Protein AF-0000000085984816 (afdb_homodimer)

Organism: Nephila pilipes (NCBI:txid299642)

Sequence (222 aa):
SILSIGVLLYMHFQKGIEIKIFVSATAFVFHASSALIAFLAVAVFGTMCFERSWIQYPKYNNLSVGYIFAVTGTLLLGLGTCLLLFQTFKLKNLLYHRNFAVRYHVPHSDISILSIGVLLYMHFQKGIEIKIFVSATAFVFHASSALIAFLAVAVFGTMCFERSWIQYPKYNNLSVGYIFAVTGTLLLGLGTCLLLFQTFKLKNLLYHRNFAVRYHVPHSDI

Solvent-accessible surface area (backbone atoms only — not comparable to full-atom values): 11648 Å² total; per-residue (Å²): 108,75,66,59,56,51,52,52,54,48,50,55,50,51,55,51,52,50,51,49,38,51,53,42,48,52,28,36,52,29,33,50,54,18,34,53,47,44,47,50,50,50,50,49,51,67,64,41,65,78,37,61,74,71,40,52,43,44,82,66,52,40,89,32,75,64,46,57,48,48,50,53,24,39,51,33,29,44,54,21,38,50,52,44,48,51,50,35,50,53,49,50,49,52,52,50,53,50,54,50,50,49,64,69,66,51,72,76,73,80,123,110,75,65,58,55,50,52,52,54,49,52,55,50,49,54,52,50,51,51,48,37,52,52,40,48,54,30,35,52,30,33,50,54,19,33,53,47,44,46,51,51,50,50,49,50,66,64,40,63,78,37,59,72,64,38,54,40,43,83,66,54,35,90,30,76,65,45,57,47,49,51,52,26,38,50,33,30,44,52,20,35,51,51,45,48,52,50,35,50,51,49,51,49,52,51,49,52,51,54,52,51,51,63,70,67,52,72,75,74,80,123

pLDDT: mean 77.81, std 17.77, range [28.42, 98.62]

Radius of gyration: 24.76 Å; Cα contacts (8 Å, |Δi|>4): 164; chains: 2; bounding box: 47×79×49 Å

Structure (mmCIF, N/CA/C/O backbone):
data_AF-0000000085984816-model_v1
#
loop_
_entity.id
_entity.type
_entity.pdbx_description
1 polymer 'Uncharacterized protein'
#
loop_
_atom_site.group_PDB
_atom_site.id
_atom_site.type_symbol
_atom_site.label_atom_id
_atom_site.label_alt_id
_atom_site.label_comp_id
_atom_site.label_asym_id
_atom_s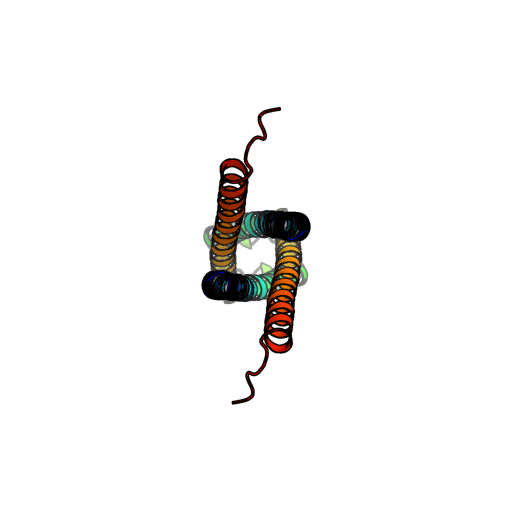ite.label_entity_id
_atom_site.label_seq_id
_atom_site.pdbx_PDB_ins_code
_atom_site.Cartn_x
_atom_site.Cartn_y
_atom_site.Cartn_z
_atom_site.occupancy
_atom_site.B_iso_or_equiv
_atom_site.auth_seq_id
_atom_site.auth_comp_id
_atom_site.auth_asym_id
_atom_site.auth_atom_id
_atom_site.pdbx_PDB_model_num
ATOM 1 N N . SER A 1 1 ? 2.781 33.562 24.547 1 52.53 1 SER A N 1
ATOM 2 C CA . SER A 1 1 ? 2.246 34.438 23.5 1 52.53 1 SER A CA 1
ATOM 3 C C . SER A 1 1 ? 1.654 33.594 22.359 1 52.53 1 SER A C 1
ATOM 5 O O . SER A 1 1 ? 1.986 32.438 22.188 1 52.53 1 SER A O 1
ATOM 7 N N . ILE A 1 2 ? 0.634 33.844 21.719 1 56.44 2 ILE A N 1
ATOM 8 C CA . ILE A 1 2 ? -0.091 33.281 20.578 1 56.44 2 ILE A CA 1
ATOM 9 C C . ILE A 1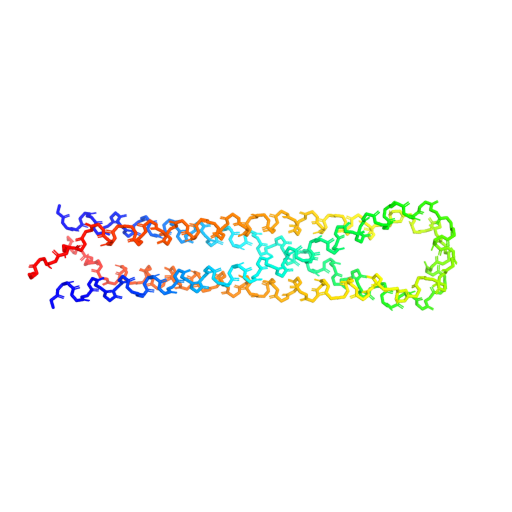 2 ? 0.897 32.844 19.5 1 56.44 2 ILE A C 1
ATOM 11 O O . ILE A 1 2 ? 0.712 31.781 18.875 1 56.44 2 ILE A O 1
ATOM 15 N N . LEU A 1 3 ? 2.094 33.5 19.438 1 55.97 3 LEU A N 1
ATOM 16 C CA . LEU A 1 3 ? 3.123 33.188 18.453 1 55.97 3 LEU A CA 1
ATOM 17 C C . LEU A 1 3 ? 3.82 31.875 18.797 1 55.97 3 LEU A C 1
ATOM 19 O O . LEU A 1 3 ? 4.105 31.078 17.906 1 55.97 3 LEU A O 1
ATOM 23 N N . SER A 1 4 ? 4.012 31.688 20.047 1 61.59 4 SER A N 1
ATOM 24 C CA . SER A 1 4 ? 4.68 30.469 20.5 1 61.59 4 SER A CA 1
ATOM 25 C C . SER A 1 4 ? 3.805 29.234 20.266 1 61.59 4 SER A C 1
ATOM 27 O O . SER A 1 4 ? 4.289 28.203 19.797 1 61.59 4 SER A O 1
ATOM 29 N N . ILE A 1 5 ? 2.516 29.359 20.453 1 57.69 5 ILE A N 1
ATOM 30 C CA . ILE A 1 5 ? 1.566 28.266 20.266 1 57.69 5 ILE A CA 1
ATOM 31 C C . ILE A 1 5 ? 1.458 27.938 18.781 1 57.69 5 ILE A C 1
ATOM 33 O O . ILE A 1 5 ? 1.403 26.766 18.406 1 57.69 5 ILE A O 1
ATOM 37 N N . GLY A 1 6 ? 1.483 29 17.938 1 58.97 6 GLY A N 1
ATOM 38 C CA . GLY A 1 6 ? 1.428 28.812 16.5 1 58.97 6 GLY A CA 1
ATOM 39 C C . GLY A 1 6 ? 2.625 28.062 15.953 1 58.97 6 GLY A C 1
ATOM 40 O O . GLY A 1 6 ? 2.473 27.156 15.125 1 58.97 6 GLY A O 1
ATOM 41 N N . VAL A 1 7 ? 3.826 28.312 16.469 1 65.69 7 VAL A N 1
ATOM 42 C CA . VAL A 1 7 ? 5.062 27.672 16.031 1 65.69 7 VAL A CA 1
ATOM 43 C C . VAL A 1 7 ? 5.082 26.219 16.469 1 65.69 7 VAL A C 1
ATOM 45 O O . VAL A 1 7 ? 5.492 25.344 15.703 1 65.69 7 VAL A O 1
ATOM 48 N N . LEU A 1 8 ? 4.578 25.938 17.656 1 63.81 8 LEU A N 1
ATOM 49 C CA . LEU A 1 8 ? 4.543 24.578 18.188 1 63.81 8 LEU A CA 1
ATOM 50 C C . LEU A 1 8 ? 3.568 23.719 17.391 1 63.81 8 LEU A C 1
ATOM 52 O O . LEU A 1 8 ? 3.873 22.562 17.078 1 63.81 8 LEU A O 1
ATOM 56 N N . LEU A 1 9 ? 2.4 24.25 17.078 1 63.81 9 LEU A N 1
ATOM 57 C CA . LEU A 1 9 ? 1.398 23.547 16.281 1 63.81 9 LEU A CA 1
ATOM 58 C C . LEU A 1 9 ? 1.913 23.266 14.875 1 63.81 9 LEU A C 1
ATOM 60 O O . LEU A 1 9 ? 1.691 22.188 14.328 1 63.81 9 LEU A O 1
ATOM 64 N N . TYR A 1 10 ? 2.641 24.25 14.359 1 65.75 10 TYR A N 1
ATOM 65 C CA . TYR A 1 10 ? 3.234 24.094 13.039 1 65.75 10 TYR A CA 1
ATOM 66 C C . TYR A 1 10 ? 4.266 22.969 13.031 1 65.75 10 TYR A C 1
ATOM 68 O O . TYR A 1 10 ? 4.27 22.141 12.125 1 65.75 10 TYR A O 1
ATOM 76 N N . MET A 1 11 ? 5.152 22.891 14.023 1 71.62 11 MET A N 1
ATOM 77 C CA . MET A 1 11 ? 6.203 21.875 14.102 1 71.62 11 MET A CA 1
ATOM 78 C C . MET A 1 11 ? 5.613 20.484 14.258 1 71.62 11 MET A C 1
ATOM 80 O O . MET A 1 11 ? 6.102 19.531 13.656 1 71.62 11 MET A O 1
ATOM 84 N N . HIS A 1 12 ? 4.645 20.297 15.047 1 69.88 12 HIS A N 1
ATOM 85 C CA . HIS A 1 12 ? 3.977 19.016 15.242 1 69.88 12 HIS A CA 1
ATOM 86 C C . HIS A 1 12 ? 3.326 18.531 13.953 1 69.88 12 HIS A C 1
ATOM 88 O O . HIS A 1 12 ? 3.422 17.359 13.609 1 69.88 12 HIS A O 1
ATOM 94 N N . PHE A 1 13 ? 2.756 19.484 13.242 1 69.44 13 PHE A N 1
ATOM 95 C CA . PHE A 1 13 ? 2.109 19.156 11.977 1 69.44 13 PHE A CA 1
ATOM 96 C C . PHE A 1 13 ? 3.137 18.734 10.93 1 69.44 13 PHE A C 1
ATOM 98 O O . PHE A 1 13 ? 2.922 17.766 10.195 1 69.44 13 PHE A O 1
ATOM 105 N N . GLN A 1 14 ? 4.266 19.422 10.898 1 72.69 14 GLN A N 1
ATOM 106 C CA . GLN A 1 14 ? 5.336 19.125 9.953 1 72.69 14 GLN A CA 1
ATOM 107 C C . GLN A 1 14 ? 5.93 17.734 10.211 1 72.69 14 GLN A C 1
ATOM 109 O O . GLN A 1 14 ? 6.086 16.938 9.289 1 72.69 14 GLN A O 1
ATOM 114 N N . LYS A 1 15 ? 6.25 17.484 11.445 1 76.69 15 LYS A N 1
ATOM 115 C CA . LYS A 1 15 ? 6.809 16.172 11.812 1 76.69 15 LYS A CA 1
ATOM 116 C C . LYS A 1 15 ? 5.828 15.055 11.5 1 76.69 15 LYS A C 1
ATOM 118 O O . LYS A 1 15 ? 6.227 13.984 11.039 1 76.69 15 LYS A O 1
ATOM 123 N N . GLY A 1 16 ? 4.562 15.344 11.664 1 79.62 16 GLY A N 1
ATOM 124 C CA . GLY A 1 16 ? 3.521 14.367 11.375 1 79.62 16 GLY A CA 1
ATOM 125 C C . GLY A 1 16 ? 3.432 14.008 9.906 1 79.62 16 GLY A C 1
ATOM 126 O O . GLY A 1 16 ? 3.34 12.828 9.555 1 79.62 16 GLY A O 1
ATOM 127 N N . ILE A 1 17 ? 3.527 15 9.109 1 81.75 17 ILE A N 1
ATOM 128 C CA . ILE A 1 17 ? 3.43 14.773 7.672 1 81.75 17 ILE A CA 1
ATOM 129 C C . ILE A 1 17 ? 4.68 14.047 7.176 1 81.75 17 ILE A C 1
ATOM 131 O O . ILE A 1 17 ? 4.594 13.156 6.332 1 81.75 17 ILE A O 1
ATOM 135 N N . GLU A 1 18 ? 5.844 14.391 7.746 1 85.88 18 GLU A N 1
ATOM 136 C CA . GLU A 1 18 ? 7.098 13.773 7.336 1 85.88 18 GLU A CA 1
ATOM 137 C C . GLU A 1 18 ? 7.105 12.281 7.656 1 85.88 18 GLU A C 1
ATOM 139 O O . GLU A 1 18 ? 7.562 11.469 6.848 1 85.88 18 GLU A O 1
ATOM 144 N N . ILE A 1 19 ? 6.66 11.961 8.812 1 86.62 19 ILE A N 1
ATOM 145 C CA . ILE A 1 19 ? 6.605 10.562 9.203 1 86.62 19 ILE A CA 1
ATOM 146 C C . ILE A 1 19 ? 5.637 9.812 8.289 1 86.62 19 ILE A C 1
ATOM 148 O O . ILE A 1 19 ? 5.91 8.68 7.875 1 86.62 19 ILE A O 1
ATOM 152 N N . LYS A 1 20 ? 4.602 10.422 7.965 1 87.31 20 LYS A N 1
ATOM 153 C CA . LYS A 1 20 ? 3.611 9.789 7.094 1 87.31 20 LYS A CA 1
ATOM 154 C C . LYS A 1 20 ? 4.168 9.578 5.688 1 87.31 20 LYS A C 1
ATOM 156 O O . LYS A 1 20 ? 3.902 8.555 5.059 1 87.31 20 LYS A O 1
ATOM 161 N N . ILE A 1 21 ? 4.887 10.562 5.234 1 90.12 21 ILE A N 1
ATOM 162 C CA . ILE A 1 21 ? 5.535 10.414 3.938 1 90.12 21 ILE A CA 1
ATOM 163 C C . ILE A 1 21 ? 6.52 9.25 3.98 1 90.12 21 ILE A C 1
ATOM 165 O O . ILE A 1 21 ? 6.562 8.43 3.057 1 90.12 21 ILE A O 1
ATOM 169 N N . PHE A 1 22 ? 7.316 9.164 5.078 1 90.12 22 PHE A N 1
ATOM 170 C CA . PHE A 1 22 ? 8.305 8.094 5.211 1 90.12 22 PHE A CA 1
ATOM 171 C C . PHE A 1 22 ? 7.621 6.73 5.23 1 90.12 22 PHE A C 1
ATOM 173 O O . PHE A 1 22 ? 8.055 5.805 4.543 1 90.12 22 PHE A O 1
ATOM 180 N N . VAL A 1 23 ? 6.527 6.602 5.98 1 92.06 23 VAL A N 1
ATOM 181 C CA . VAL A 1 23 ? 5.816 5.332 6.09 1 92.06 23 VAL A CA 1
ATOM 182 C C . VAL A 1 23 ? 5.191 4.977 4.742 1 92.06 23 VAL A C 1
ATOM 184 O O . VAL A 1 23 ? 5.285 3.832 4.289 1 92.06 23 VAL A O 1
ATOM 187 N N . SER A 1 24 ? 4.617 5.91 4.098 1 93.81 24 SER A N 1
ATOM 188 C CA . SER A 1 24 ? 3.982 5.672 2.805 1 93.81 24 SER A CA 1
ATOM 189 C C . SER A 1 24 ? 5.016 5.297 1.745 1 93.81 24 SER A C 1
ATOM 191 O O . SER A 1 24 ? 4.777 4.406 0.929 1 93.81 24 SER A O 1
ATOM 193 N N . ALA A 1 25 ? 6.211 6.02 1.785 1 93.56 25 ALA A N 1
ATOM 194 C CA . ALA A 1 25 ? 7.273 5.734 0.821 1 93.56 25 ALA A CA 1
ATOM 195 C C . ALA A 1 25 ? 7.832 4.328 1.022 1 93.56 25 ALA A C 1
ATOM 197 O O . ALA A 1 25 ? 8.094 3.611 0.052 1 93.56 25 ALA A O 1
ATOM 198 N N . THR A 1 26 ? 8.047 4.012 2.283 1 96.12 26 THR A N 1
ATOM 199 C CA . THR A 1 26 ? 8.531 2.67 2.588 1 96.12 26 THR A CA 1
ATOM 200 C C . THR A 1 26 ? 7.527 1.614 2.135 1 96.12 26 THR A C 1
ATOM 202 O O . THR A 1 26 ? 7.898 0.637 1.481 1 96.12 26 THR A O 1
ATOM 205 N N . ALA A 1 27 ? 6.211 1.818 2.48 1 97.12 27 ALA A N 1
ATOM 206 C CA . ALA A 1 27 ? 5.172 0.896 2.033 1 97.12 27 ALA A CA 1
ATOM 207 C C . ALA A 1 27 ? 5.125 0.813 0.511 1 97.12 27 ALA A C 1
ATOM 209 O O . ALA A 1 27 ? 4.973 -0.272 -0.054 1 97.12 27 ALA A O 1
ATOM 210 N N . PHE A 1 28 ? 5.359 1.969 -0.146 1 96.56 28 PHE A N 1
ATOM 211 C CA . PHE A 1 28 ? 5.355 1.988 -1.604 1 96.56 28 PHE A CA 1
ATOM 212 C C . PHE A 1 28 ? 6.484 1.126 -2.158 1 96.56 28 PHE A C 1
ATOM 214 O O . PHE A 1 28 ? 6.277 0.359 -3.104 1 96.56 28 PHE A O 1
ATOM 221 N N . VAL A 1 29 ? 7.629 1.235 -1.651 1 96.88 29 VAL A N 1
ATOM 222 C CA . VAL A 1 29 ? 8.773 0.463 -2.133 1 96.88 29 VAL A CA 1
ATOM 223 C C . VAL A 1 29 ? 8.492 -1.029 -1.973 1 96.88 29 VAL A C 1
ATOM 225 O O . VAL A 1 29 ? 8.773 -1.82 -2.875 1 96.88 29 VAL A O 1
ATOM 228 N N . PHE A 1 30 ? 7.961 -1.451 -0.797 1 98.12 30 PHE A N 1
ATOM 229 C CA . PHE A 1 30 ? 7.609 -2.848 -0.559 1 98.12 30 PHE A CA 1
ATOM 230 C C . PHE A 1 30 ? 6.605 -3.338 -1.594 1 98.12 30 PHE A C 1
ATOM 232 O O . PHE A 1 30 ? 6.82 -4.371 -2.23 1 98.12 30 PHE A O 1
ATOM 239 N N . HIS A 1 31 ? 5.52 -2.545 -1.841 1 98.62 31 HIS A N 1
ATOM 240 C CA . HIS A 1 31 ? 4.445 -2.971 -2.73 1 98.62 31 HIS A CA 1
ATOM 241 C C . HIS A 1 31 ? 4.883 -2.908 -4.191 1 98.62 31 HIS A C 1
ATOM 243 O O . HIS A 1 31 ? 4.5 -3.762 -4.996 1 98.62 31 HIS A O 1
ATOM 249 N N . ALA A 1 32 ? 5.715 -1.877 -4.582 1 97.94 32 ALA A N 1
ATOM 250 C CA . ALA A 1 32 ? 6.219 -1.788 -5.949 1 97.94 32 ALA A CA 1
ATOM 251 C C . ALA A 1 32 ? 7.129 -2.969 -6.277 1 97.94 32 ALA A C 1
ATOM 253 O O . ALA A 1 32 ? 7.047 -3.539 -7.367 1 97.94 32 ALA A O 1
ATOM 254 N N . SER A 1 33 ? 8.023 -3.324 -5.355 1 97.56 33 SER A N 1
ATOM 255 C CA . SER A 1 33 ? 8.883 -4.488 -5.539 1 97.56 33 SER A CA 1
ATOM 256 C C . SER A 1 33 ? 8.055 -5.766 -5.688 1 97.56 33 SER A C 1
ATOM 258 O O . SER A 1 33 ? 8.312 -6.574 -6.578 1 97.56 33 SER A O 1
ATOM 260 N N . SER A 1 34 ? 7.02 -5.906 -4.797 1 98.5 34 SER A N 1
ATOM 261 C CA . SER A 1 34 ? 6.141 -7.07 -4.867 1 98.5 34 SER A CA 1
ATOM 262 C C . SER A 1 34 ? 5.375 -7.109 -6.184 1 98.5 34 SER A C 1
ATOM 264 O O . SER A 1 34 ? 5.211 -8.18 -6.781 1 98.5 34 SER A O 1
ATOM 266 N N . ALA A 1 35 ? 4.918 -5.957 -6.641 1 98.19 35 ALA A N 1
ATOM 267 C CA . ALA A 1 35 ? 4.164 -5.883 -7.891 1 98.19 35 ALA A CA 1
ATOM 268 C C . ALA A 1 35 ? 5.027 -6.301 -9.078 1 98.19 35 ALA A C 1
ATOM 270 O O . ALA A 1 35 ? 4.562 -7.004 -9.977 1 98.19 35 ALA A O 1
ATOM 271 N N . LEU A 1 36 ? 6.281 -5.879 -9.133 1 96.81 36 LEU A N 1
ATOM 272 C CA . LEU A 1 36 ? 7.199 -6.25 -10.211 1 96.81 36 LEU A CA 1
ATOM 273 C C . LEU A 1 36 ? 7.441 -7.758 -10.219 1 96.81 36 LEU A C 1
ATOM 275 O O . LEU A 1 36 ? 7.414 -8.383 -11.281 1 96.81 36 LEU A O 1
ATOM 279 N N . ILE A 1 37 ? 7.676 -8.281 -9.07 1 95.81 37 ILE A N 1
ATOM 280 C CA . ILE A 1 37 ? 7.918 -9.719 -8.938 1 95.81 37 ILE A CA 1
ATOM 281 C C . ILE A 1 37 ? 6.672 -10.492 -9.375 1 95.81 37 ILE A C 1
ATOM 283 O O . ILE A 1 37 ? 6.77 -11.445 -10.148 1 95.81 37 ILE A O 1
ATOM 287 N N . ALA A 1 38 ? 5.504 -10.062 -8.844 1 96.62 38 ALA A N 1
ATOM 288 C CA . ALA A 1 38 ? 4.254 -10.734 -9.188 1 96.62 38 ALA A CA 1
ATOM 289 C C . ALA A 1 38 ? 3.955 -10.617 -10.68 1 96.62 38 ALA A C 1
ATOM 291 O O . ALA A 1 38 ? 3.463 -11.562 -11.297 1 96.62 38 ALA A O 1
ATOM 292 N N . PHE A 1 39 ? 4.207 -9.5 -11.281 1 95.19 39 PHE A N 1
ATOM 293 C CA . PHE A 1 39 ? 3.969 -9.297 -12.703 1 95.19 39 PHE A CA 1
ATOM 294 C C . PHE A 1 39 ? 4.832 -10.234 -13.539 1 95.19 39 PHE A C 1
ATOM 296 O O . PHE A 1 39 ? 4.355 -10.836 -14.5 1 95.19 39 PHE A O 1
ATOM 303 N N . LEU A 1 40 ? 6.082 -10.312 -13.18 1 92.44 40 LEU A N 1
ATOM 304 C CA . LEU A 1 40 ? 6.988 -11.203 -13.898 1 92.44 40 LEU A CA 1
ATOM 305 C C . LEU A 1 40 ? 6.543 -12.656 -13.758 1 92.44 40 LEU A C 1
ATOM 307 O O . LEU A 1 40 ? 6.582 -13.422 -14.727 1 92.44 40 LEU A O 1
ATOM 311 N N . ALA A 1 41 ? 6.113 -13.016 -12.492 1 88.75 41 ALA A N 1
ATOM 312 C CA . ALA A 1 41 ? 5.66 -14.391 -12.258 1 88.75 41 ALA A CA 1
ATOM 313 C C . ALA A 1 41 ? 4.449 -14.719 -13.125 1 88.75 41 ALA A C 1
ATOM 315 O O . ALA A 1 41 ? 4.422 -15.758 -13.789 1 88.75 41 ALA A O 1
ATOM 316 N N . VAL A 1 42 ? 3.439 -13.859 -13.164 1 89.06 42 VAL A N 1
ATOM 317 C CA . VAL A 1 42 ? 2.221 -14.094 -13.93 1 89.06 42 VAL A CA 1
ATOM 318 C C . VAL A 1 42 ? 2.539 -14.086 -15.422 1 89.06 42 VAL A C 1
ATOM 320 O O . VAL A 1 42 ? 1.986 -14.883 -16.188 1 89.06 42 VAL A O 1
ATOM 323 N N . ALA A 1 43 ? 3.453 -13.266 -15.891 1 88.38 43 ALA A N 1
ATOM 324 C CA . ALA A 1 43 ? 3.834 -13.195 -17.297 1 88.38 43 ALA A CA 1
ATOM 325 C C . ALA A 1 43 ? 4.555 -14.469 -17.734 1 88.38 43 ALA A C 1
ATOM 327 O O . ALA A 1 43 ? 4.254 -15.031 -18.797 1 88.38 43 ALA A O 1
ATOM 328 N N . VAL A 1 44 ? 5.496 -14.945 -16.938 1 82.06 44 VAL A N 1
ATOM 329 C CA . VAL A 1 44 ? 6.27 -16.141 -17.281 1 82.06 44 VAL A CA 1
ATOM 330 C C . VAL A 1 44 ? 5.355 -17.359 -17.266 1 82.06 44 VAL A C 1
ATOM 332 O O . VAL A 1 44 ? 5.379 -18.172 -18.203 1 82.06 44 VAL A O 1
ATOM 335 N N . PHE A 1 45 ? 4.566 -17.469 -16.219 1 78.12 45 PHE A N 1
ATOM 336 C CA . PHE A 1 45 ? 3.658 -18.609 -16.172 1 78.12 45 PHE A CA 1
ATOM 337 C C . PHE A 1 45 ? 2.67 -18.562 -17.328 1 78.12 45 PHE A C 1
ATOM 339 O O . PHE A 1 45 ? 2.357 -19.594 -17.938 1 78.12 45 PHE A O 1
ATOM 346 N N . GLY A 1 46 ? 2.139 -17.438 -17.609 1 76.56 46 GLY A N 1
ATOM 347 C CA . GLY A 1 46 ? 1.188 -17.281 -18.703 1 76.56 46 GLY A CA 1
ATOM 348 C C . GLY A 1 46 ? 1.777 -17.625 -20.047 1 76.56 46 GLY A C 1
ATOM 349 O O . GLY A 1 46 ? 1.105 -18.234 -20.891 1 76.56 46 GLY A O 1
ATOM 350 N N . THR A 1 47 ? 3.068 -17.328 -20.281 1 79 47 THR A N 1
ATOM 351 C CA . THR A 1 47 ? 3.713 -17.562 -21.562 1 79 47 THR A CA 1
ATOM 352 C C . THR A 1 47 ? 4.234 -19 -21.641 1 79 47 THR A C 1
ATOM 354 O O . THR A 1 47 ? 4.164 -19.641 -22.688 1 79 47 THR A O 1
ATOM 357 N N . MET A 1 48 ? 4.652 -19.594 -20.469 1 72.62 48 MET A N 1
ATOM 358 C CA . MET A 1 48 ? 5.336 -20.875 -20.484 1 72.62 48 MET A CA 1
ATOM 359 C C . MET A 1 48 ? 4.344 -22.016 -20.281 1 72.62 48 MET A C 1
ATOM 361 O O . MET A 1 48 ? 4.695 -23.188 -20.453 1 72.62 48 MET A O 1
ATOM 365 N N . CYS A 1 49 ? 3.133 -21.656 -19.984 1 69.69 49 CYS A N 1
ATOM 366 C CA . CYS A 1 49 ? 2.16 -22.703 -19.703 1 69.69 49 CYS A CA 1
ATOM 367 C C . CYS A 1 49 ? 1.841 -23.484 -20.969 1 69.69 49 CYS A C 1
ATOM 369 O O . CYS A 1 49 ? 1.37 -24.625 -20.906 1 69.69 49 CYS A O 1
ATOM 371 N N . PHE A 1 50 ? 2.242 -23 -22.109 1 68.5 50 PHE A N 1
ATOM 372 C CA . PHE A 1 50 ? 1.991 -23.672 -23.375 1 68.5 50 PHE A CA 1
ATOM 373 C C . PHE A 1 50 ? 3.189 -24.516 -23.781 1 68.5 50 PHE A C 1
ATOM 375 O O . PHE A 1 50 ? 3.111 -25.281 -24.734 1 68.5 50 PHE A O 1
ATOM 382 N N . GLU A 1 51 ? 4.324 -24.328 -23.047 1 65.44 51 GLU A N 1
ATOM 383 C CA . GLU A 1 51 ? 5.535 -25.078 -23.375 1 65.44 51 GLU A CA 1
ATOM 384 C C . GLU A 1 51 ? 5.629 -26.344 -22.531 1 65.44 51 GLU A C 1
ATOM 386 O O . GLU A 1 51 ? 5.719 -26.281 -21.312 1 65.44 51 GLU A O 1
ATOM 391 N N . ARG A 1 52 ? 5.516 -27.516 -23.125 1 61.03 52 ARG A N 1
ATOM 392 C CA . ARG A 1 52 ? 5.539 -28.844 -22.5 1 61.03 52 ARG A CA 1
ATOM 393 C C . ARG A 1 52 ? 6.82 -29.031 -21.688 1 61.03 52 ARG A C 1
ATOM 395 O O . ARG A 1 52 ? 6.793 -29.609 -20.609 1 61.03 52 ARG A O 1
ATOM 402 N N . SER A 1 53 ? 7.973 -28.719 -22.281 1 59.69 53 SER A N 1
ATOM 403 C CA . SER A 1 53 ? 9.258 -28.922 -21.625 1 59.69 53 SER A CA 1
ATOM 404 C C . SER A 1 53 ? 9.328 -28.141 -20.312 1 59.69 53 SER A C 1
ATOM 406 O O . SER A 1 53 ? 9.977 -28.578 -19.359 1 59.69 53 SER A O 1
ATOM 408 N N . TRP A 1 54 ? 8.68 -27 -20.312 1 58.22 54 TRP A N 1
ATOM 409 C CA . TRP A 1 54 ? 8.68 -26.141 -19.125 1 58.22 54 TRP A CA 1
ATOM 410 C C . TRP A 1 54 ? 7.914 -26.797 -17.984 1 58.22 54 TRP A C 1
ATOM 412 O O . TRP A 1 54 ? 8.336 -26.734 -16.828 1 58.22 54 TRP A O 1
ATOM 422 N N . ILE A 1 55 ? 6.766 -27.438 -18.297 1 51.06 55 ILE A N 1
ATOM 423 C CA . ILE A 1 55 ? 5.887 -28.031 -17.297 1 51.06 55 ILE A CA 1
ATOM 424 C C . ILE A 1 55 ? 6.43 -29.406 -16.891 1 51.06 55 ILE A C 1
ATOM 426 O O . ILE A 1 55 ? 6.285 -29.812 -15.734 1 51.06 55 ILE A O 1
ATOM 430 N N . GLN A 1 56 ? 6.738 -30.188 -17.891 1 49.22 56 GLN A N 1
ATOM 431 C CA . GLN A 1 56 ? 7.008 -31.609 -17.719 1 49.22 56 GLN A CA 1
ATOM 432 C C . GLN A 1 56 ? 8.172 -31.844 -16.766 1 49.22 56 GLN A C 1
ATOM 434 O O . GLN A 1 56 ? 8.242 -32.875 -16.094 1 49.22 56 GLN A O 1
ATOM 439 N N . TYR A 1 57 ? 9.188 -31.062 -16.906 1 45.19 57 TYR A N 1
ATOM 440 C CA . TYR A 1 57 ? 10.297 -31.578 -16.094 1 45.19 57 TYR A CA 1
ATOM 441 C C . TYR A 1 57 ? 10.305 -30.922 -14.719 1 45.19 57 TYR A C 1
ATOM 443 O O . TYR A 1 57 ? 10.914 -29.859 -14.531 1 45.19 57 TYR A O 1
ATOM 451 N N . PRO A 1 58 ? 9.375 -31.438 -13.953 1 48.53 58 PRO A N 1
ATOM 452 C CA . PRO A 1 58 ? 9.266 -31.016 -12.562 1 48.53 58 PRO A CA 1
ATOM 453 C C . PRO A 1 58 ? 10.609 -30.969 -11.844 1 48.53 58 PRO A C 1
ATOM 455 O O . PRO A 1 58 ? 10.75 -30.312 -10.812 1 48.53 58 PRO A O 1
ATOM 458 N N . LYS A 1 59 ? 11.445 -31.891 -12.297 1 48.06 59 LYS A N 1
ATOM 459 C CA . LYS A 1 59 ? 12.781 -31.859 -11.719 1 48.06 59 LYS A CA 1
ATOM 460 C C . LYS A 1 59 ? 13.367 -30.453 -11.734 1 48.06 59 LYS A C 1
ATOM 462 O O . LYS A 1 59 ? 14.18 -30.109 -10.875 1 48.06 59 LYS A O 1
ATOM 467 N N . TYR A 1 60 ? 12.953 -29.781 -12.711 1 45.16 60 TYR A N 1
ATOM 468 C CA . TYR A 1 60 ? 13.453 -28.422 -12.828 1 45.16 60 TYR A CA 1
ATOM 469 C C . TYR A 1 60 ? 12.547 -27.453 -12.078 1 45.16 60 TYR A C 1
ATOM 471 O O . TYR A 1 60 ? 12.797 -26.234 -12.062 1 45.16 60 TYR A O 1
ATOM 479 N N . ASN A 1 61 ? 11.359 -27.797 -11.82 1 46.78 61 ASN A N 1
ATOM 480 C CA . ASN A 1 61 ? 10.516 -27 -10.938 1 46.78 61 ASN A CA 1
ATOM 481 C C . ASN A 1 61 ? 11.039 -27 -9.508 1 46.78 61 ASN A C 1
ATOM 483 O O . ASN A 1 61 ? 10.258 -27.016 -8.555 1 46.78 61 ASN A O 1
ATOM 487 N N . ASN A 1 62 ? 12.086 -27.625 -9.336 1 46.34 62 ASN A N 1
ATOM 488 C CA . ASN A 1 62 ? 12.672 -27.328 -8.039 1 46.34 62 ASN A CA 1
ATOM 489 C C . ASN A 1 62 ? 12.336 -25.922 -7.578 1 46.34 62 ASN A C 1
ATOM 491 O O . ASN A 1 62 ? 12.008 -25.047 -8.398 1 46.34 62 ASN A O 1
ATOM 495 N N . LEU A 1 63 ? 11.953 -25.859 -6.27 1 52.59 63 LEU A N 1
ATOM 496 C CA . LEU A 1 63 ? 11.836 -24.516 -5.719 1 52.59 63 LEU A CA 1
ATOM 497 C C . LEU A 1 63 ? 12.695 -23.516 -6.5 1 52.59 63 LEU A C 1
ATOM 499 O O . LEU A 1 63 ? 13.922 -23.5 -6.336 1 52.59 63 LEU A O 1
ATOM 503 N N . SER A 1 64 ? 12.242 -23.328 -7.871 1 65 64 SER A N 1
ATOM 504 C CA . SER A 1 64 ? 12.922 -22.453 -8.828 1 65 64 SER A CA 1
ATOM 505 C C . SER A 1 64 ? 13.188 -21.078 -8.227 1 65 64 SER A C 1
ATOM 507 O O . SER A 1 64 ? 12.625 -20.734 -7.18 1 65 64 SER A O 1
ATOM 509 N N . VAL A 1 65 ? 14.242 -20.625 -8.594 1 75.38 65 VAL A N 1
ATOM 510 C CA . VAL A 1 65 ? 14.594 -19.25 -8.305 1 75.38 65 VAL A CA 1
ATOM 511 C C . VAL A 1 65 ? 13.336 -18.375 -8.352 1 75.38 65 VAL A C 1
ATOM 513 O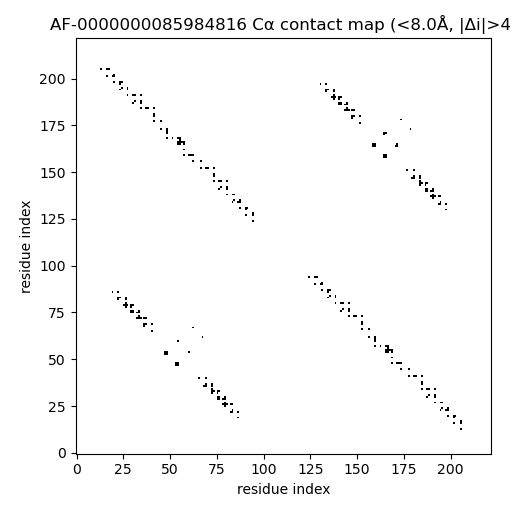 O . VAL A 1 65 ? 13.188 -17.438 -7.559 1 75.38 65 VAL A O 1
ATOM 516 N N . GLY A 1 66 ? 12.32 -18.859 -9.125 1 81 66 GLY A N 1
ATOM 517 C CA . GLY A 1 66 ? 11.062 -18.141 -9.219 1 81 66 GLY A CA 1
ATOM 518 C C . GLY A 1 66 ? 10.219 -18.25 -7.961 1 81 66 GLY A C 1
ATOM 519 O O . GLY A 1 66 ? 9.555 -17.281 -7.566 1 81 66 GLY A O 1
ATOM 520 N N . TYR A 1 67 ? 10.367 -19.391 -7.355 1 83.94 67 TYR A N 1
ATOM 521 C CA . TYR A 1 67 ? 9.602 -19.578 -6.133 1 83.94 67 TYR A CA 1
ATOM 522 C C . TYR A 1 67 ? 10.164 -18.734 -4.992 1 83.94 67 TYR A C 1
ATOM 524 O O . TYR A 1 67 ? 9.406 -18.156 -4.207 1 83.94 67 TYR A O 1
ATOM 532 N N . ILE A 1 68 ? 11.492 -18.656 -4.887 1 86.19 68 ILE A N 1
ATOM 533 C CA . ILE A 1 68 ? 12.117 -17.828 -3.867 1 86.19 68 ILE A CA 1
ATOM 534 C C . ILE A 1 68 ? 11.672 -16.375 -4.039 1 86.19 68 ILE A C 1
ATOM 536 O O . ILE A 1 68 ? 11.359 -15.695 -3.061 1 86.19 68 ILE A O 1
ATOM 540 N N . PHE A 1 69 ? 11.609 -15.844 -5.227 1 89.69 69 PHE A N 1
ATOM 541 C CA . PHE A 1 69 ? 11.141 -14.492 -5.5 1 89.69 69 PHE A CA 1
ATOM 542 C C . PHE A 1 69 ? 9.68 -14.336 -5.102 1 89.69 69 PHE A C 1
ATOM 544 O O . PHE A 1 69 ? 9.289 -13.297 -4.566 1 89.69 69 PHE A O 1
ATOM 551 N N . ALA A 1 70 ? 8.922 -15.383 -5.395 1 92.25 70 ALA A N 1
ATOM 552 C CA . ALA A 1 70 ? 7.496 -15.297 -5.07 1 92.25 70 ALA A CA 1
ATOM 553 C C . ALA A 1 70 ? 7.281 -15.211 -3.561 1 92.25 70 ALA A C 1
ATOM 555 O O . ALA A 1 70 ? 6.461 -14.422 -3.09 1 92.25 70 ALA A O 1
ATOM 556 N N . VAL A 1 71 ? 8.047 -15.969 -2.77 1 93.56 71 VAL A N 1
ATOM 557 C CA . VAL A 1 71 ? 7.938 -15.961 -1.314 1 93.56 71 VAL A CA 1
ATOM 558 C C . VAL A 1 71 ? 8.391 -14.609 -0.766 1 93.56 71 VAL A C 1
ATOM 560 O O . VAL A 1 71 ? 7.711 -14.016 0.069 1 93.56 71 VAL A O 1
ATOM 563 N N . THR A 1 72 ? 9.492 -14.164 -1.271 1 94.75 72 THR A N 1
ATOM 564 C CA . THR A 1 72 ? 10.016 -12.883 -0.826 1 94.75 72 THR A CA 1
ATOM 565 C C . THR A 1 72 ? 9.047 -11.75 -1.173 1 94.75 72 THR A C 1
ATOM 567 O O . THR A 1 72 ? 8.781 -10.883 -0.344 1 94.75 72 THR A O 1
ATOM 570 N N . GLY A 1 73 ? 8.484 -11.758 -2.406 1 97.75 73 GLY A N 1
ATOM 571 C CA . GLY A 1 73 ? 7.5 -10.758 -2.801 1 97.75 73 GLY A CA 1
ATOM 572 C C . GLY A 1 73 ? 6.254 -10.773 -1.938 1 97.75 73 GLY A C 1
ATOM 573 O O . GLY A 1 73 ? 5.73 -9.727 -1.573 1 97.75 73 GLY A O 1
ATOM 574 N N . THR A 1 74 ? 5.844 -11.969 -1.602 1 97.75 74 THR A N 1
ATOM 575 C CA . THR A 1 74 ? 4.66 -12.117 -0.761 1 97.75 74 THR A CA 1
ATOM 576 C C . THR A 1 74 ? 4.918 -11.57 0.64 1 97.75 74 THR A C 1
ATOM 578 O O . THR A 1 74 ? 4.047 -10.938 1.234 1 97.75 74 THR A O 1
ATOM 581 N N . LEU A 1 75 ? 6.133 -11.789 1.139 1 98 75 LEU A N 1
ATOM 582 C CA . LEU A 1 75 ? 6.492 -11.281 2.461 1 98 75 LEU A CA 1
ATOM 583 C C . LEU A 1 75 ? 6.566 -9.758 2.463 1 98 75 LEU A C 1
ATOM 585 O O . LEU A 1 75 ? 6.078 -9.109 3.393 1 98 75 LEU A O 1
ATOM 589 N N . LEU A 1 76 ? 7.137 -9.195 1.456 1 98.19 76 LEU A N 1
ATOM 590 C CA . LEU A 1 76 ? 7.199 -7.746 1.316 1 98.19 76 LEU A CA 1
ATOM 591 C C . LEU A 1 76 ? 5.801 -7.152 1.196 1 98.19 76 LEU A C 1
ATOM 593 O O . LEU A 1 76 ? 5.5 -6.133 1.818 1 98.19 76 LEU A O 1
ATOM 597 N N . LEU A 1 77 ? 4.973 -7.777 0.4 1 98.62 77 LEU A N 1
ATOM 598 C CA . LEU A 1 77 ? 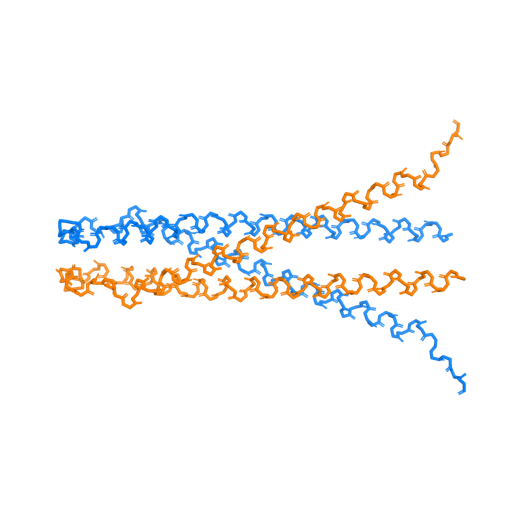3.582 -7.359 0.246 1 98.62 77 LEU A CA 1
ATOM 599 C C . LEU A 1 77 ? 2.861 -7.363 1.59 1 98.62 77 LEU A C 1
ATOM 601 O O . LEU A 1 77 ? 2.172 -6.398 1.932 1 98.62 77 LEU A O 1
ATOM 605 N N . GLY A 1 78 ? 3.049 -8.414 2.338 1 98.25 78 GLY A N 1
ATOM 606 C CA . GLY A 1 78 ? 2.42 -8.523 3.645 1 98.25 78 GLY A CA 1
ATOM 607 C C . GLY A 1 78 ? 2.891 -7.461 4.621 1 98.25 78 GLY A C 1
ATOM 608 O O . GLY A 1 78 ? 2.076 -6.84 5.312 1 98.25 78 GLY A O 1
ATOM 609 N N . LEU A 1 79 ? 4.188 -7.23 4.688 1 97.44 79 LEU A N 1
ATOM 610 C CA . LEU A 1 79 ? 4.754 -6.207 5.562 1 97.44 79 LEU A CA 1
ATOM 611 C C . LEU A 1 79 ? 4.246 -4.82 5.18 1 97.44 79 LEU A C 1
ATOM 613 O O . LEU A 1 79 ? 3.865 -4.035 6.047 1 97.44 79 LEU A O 1
ATOM 617 N N . GLY A 1 80 ? 4.281 -4.59 3.838 1 98.06 80 GLY A N 1
ATOM 618 C CA . GLY A 1 80 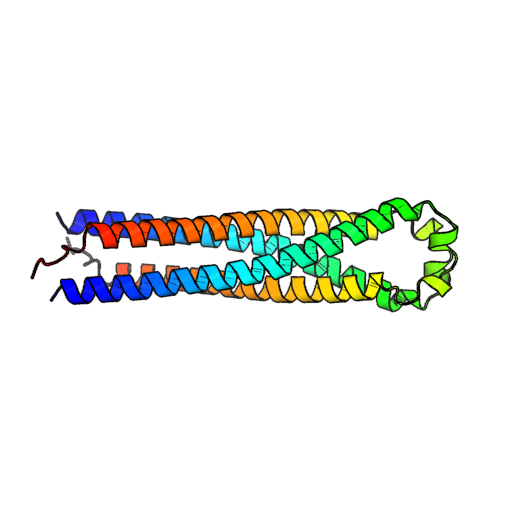? 3.752 -3.312 3.379 1 98.06 80 GLY A CA 1
ATOM 619 C C . GLY A 1 80 ? 2.287 -3.115 3.721 1 98.06 80 GLY A C 1
ATOM 620 O O . GLY A 1 80 ? 1.874 -2.014 4.09 1 98.06 80 GLY A O 1
ATOM 621 N N . THR A 1 81 ? 1.527 -4.145 3.623 1 98.19 81 THR A N 1
ATOM 622 C CA . THR A 1 81 ? 0.101 -4.086 3.924 1 98.19 81 THR A CA 1
ATOM 623 C C . THR A 1 81 ? -0.13 -3.797 5.402 1 98.19 81 THR A C 1
ATOM 625 O O . THR A 1 81 ? -1.026 -3.029 5.758 1 98.19 81 THR A O 1
ATOM 628 N N . CYS A 1 82 ? 0.668 -4.371 6.281 1 96.75 82 CYS A N 1
ATOM 629 C CA . CYS A 1 82 ? 0.576 -4.102 7.711 1 96.75 82 CYS A CA 1
ATOM 630 C C . CYS A 1 82 ? 0.911 -2.645 8.016 1 96.75 82 CYS A C 1
ATOM 632 O O . CYS A 1 82 ? 0.246 -2.008 8.836 1 96.75 82 CYS A O 1
ATOM 634 N N . LEU A 1 83 ? 1.942 -2.131 7.371 1 95.56 83 LEU A N 1
ATOM 635 C CA . LEU A 1 83 ? 2.307 -0.727 7.535 1 95.56 83 LEU A CA 1
ATOM 636 C C . LEU A 1 83 ? 1.157 0.184 7.117 1 95.56 83 LEU A C 1
ATOM 638 O O . LEU A 1 83 ? 0.871 1.178 7.789 1 95.56 83 LEU A O 1
ATOM 642 N N . LEU A 1 84 ? 0.592 -0.208 6 1 95.25 84 LEU A N 1
ATOM 643 C CA . LEU A 1 84 ? -0.532 0.578 5.504 1 95.25 84 LEU A CA 1
ATOM 644 C C . LEU A 1 84 ? -1.713 0.506 6.465 1 95.25 84 LEU A C 1
ATOM 646 O O . LEU A 1 84 ? -2.398 1.507 6.691 1 95.25 84 LEU A O 1
ATOM 650 N N . LEU A 1 85 ? -1.978 -0.608 7 1 94.12 85 LEU A N 1
ATOM 651 C CA . LEU A 1 85 ? -3.037 -0.771 7.992 1 94.12 85 LEU A CA 1
ATOM 652 C C . LEU A 1 85 ? -2.785 0.117 9.203 1 94.12 85 LEU A C 1
ATOM 654 O O . LEU A 1 85 ? -3.688 0.826 9.656 1 94.12 85 LEU A O 1
ATOM 658 N N . PHE A 1 86 ? -1.593 0.064 9.711 1 93.12 86 PHE A N 1
ATOM 659 C CA . PHE A 1 86 ? -1.216 0.893 10.852 1 93.12 86 PHE A CA 1
ATOM 660 C C . PHE A 1 86 ? -1.403 2.371 10.531 1 93.12 86 PHE A C 1
ATOM 662 O O . PHE A 1 86 ? -1.917 3.131 11.359 1 93.12 86 PHE A O 1
ATOM 669 N N . GLN A 1 87 ? -0.997 2.742 9.359 1 91.56 87 GLN A N 1
ATOM 670 C CA . GLN A 1 87 ? -1.138 4.133 8.938 1 91.56 87 GLN A CA 1
ATOM 671 C C . GLN A 1 87 ? -2.607 4.543 8.883 1 91.56 87 GLN A C 1
ATOM 673 O O . GLN A 1 87 ? -2.961 5.652 9.289 1 91.56 87 GLN A O 1
ATOM 678 N N . THR A 1 88 ? -3.455 3.699 8.383 1 91.62 88 THR A N 1
ATOM 679 C CA . THR A 1 88 ? -4.879 3.994 8.305 1 91.62 88 THR A CA 1
ATOM 680 C C . THR A 1 88 ? -5.473 4.184 9.695 1 91.62 88 THR A C 1
ATOM 682 O O . THR A 1 88 ? -6.23 5.125 9.93 1 91.62 88 THR A O 1
ATOM 685 N N . PHE A 1 89 ? -5.059 3.4 10.633 1 91.06 89 PHE A N 1
ATOM 686 C CA . PHE A 1 89 ? -5.547 3.512 12.008 1 91.06 89 PHE A CA 1
ATOM 687 C C . PHE A 1 89 ? -5.043 4.793 12.656 1 91.06 89 PHE A C 1
ATOM 689 O O . PHE A 1 89 ? -5.773 5.445 13.406 1 91.06 89 PHE A O 1
ATOM 696 N N . LYS A 1 90 ? -3.805 5.098 12.414 1 88.62 90 LYS A N 1
ATOM 697 C CA . LYS A 1 90 ? -3.248 6.332 12.953 1 88.62 90 LYS A CA 1
ATOM 698 C C . LYS A 1 90 ? -3.998 7.551 12.422 1 88.62 90 LYS A C 1
ATOM 700 O O . LYS A 1 90 ? -4.273 8.492 13.172 1 88.62 90 LYS A O 1
ATOM 705 N N . LEU A 1 91 ? -4.383 7.566 11.18 1 86.06 91 LEU A N 1
ATOM 706 C CA . LEU A 1 91 ? -5.137 8.664 10.578 1 86.06 91 LEU A CA 1
ATOM 707 C C . LEU A 1 91 ? -6.543 8.742 11.164 1 86.06 91 LEU A C 1
ATOM 709 O O . LEU A 1 91 ? -7.055 9.828 11.43 1 86.06 91 LEU A O 1
ATOM 713 N N . LYS A 1 92 ? -7.117 7.59 11.422 1 87.62 92 LYS A N 1
ATOM 714 C CA . LYS A 1 92 ? -8.438 7.555 12.039 1 87.62 92 LYS A CA 1
ATOM 715 C C . LYS A 1 92 ? -8.398 8.109 13.461 1 87.62 92 LYS A C 1
ATOM 717 O O . LYS A 1 92 ? -9.297 8.852 13.867 1 87.62 92 LYS A O 1
ATOM 722 N N . ASN A 1 93 ? -7.371 7.797 14.164 1 86.19 93 ASN A N 1
ATOM 723 C CA . ASN A 1 93 ? -7.199 8.305 15.516 1 86.19 93 ASN A CA 1
ATOM 724 C C . ASN A 1 93 ? -7.004 9.82 15.531 1 86.19 93 ASN A C 1
ATOM 726 O O . ASN A 1 93 ? -7.531 10.516 16.406 1 86.19 93 ASN A O 1
ATOM 730 N N . LEU A 1 94 ? -6.23 10.266 14.594 1 81.12 94 LEU A N 1
ATOM 731 C CA . LEU A 1 94 ? -6.023 11.703 14.469 1 81.12 94 LEU A CA 1
ATOM 732 C C . LEU A 1 94 ? -7.34 12.422 14.188 1 81.12 94 LEU A C 1
ATOM 734 O O . LEU A 1 94 ? -7.613 13.477 14.766 1 81.12 94 LEU A O 1
ATOM 738 N N . LEU A 1 95 ? -8.148 11.812 13.344 1 80.75 95 LEU A N 1
ATOM 739 C CA . LEU A 1 95 ? -9.469 12.367 13.039 1 80.75 95 LEU A CA 1
ATOM 740 C C . LEU A 1 95 ? -10.352 12.375 14.289 1 80.75 95 LEU A C 1
ATOM 742 O O . LEU A 1 95 ? -11.055 13.352 14.547 1 80.75 95 LEU A O 1
ATOM 746 N N . TYR A 1 96 ? -10.289 11.391 14.961 1 80.25 96 TYR A N 1
ATOM 747 C CA . TYR A 1 96 ? -11.07 11.25 16.188 1 80.25 96 TYR A CA 1
ATOM 748 C C . TYR A 1 96 ? -10.656 12.281 17.219 1 80.25 96 TYR A C 1
ATOM 750 O O . TYR A 1 96 ? -11.5 12.938 17.828 1 80.25 96 TYR A O 1
ATOM 758 N N . HIS A 1 97 ? -9.391 12.445 17.484 1 76.5 97 HIS A N 1
ATOM 759 C CA . HIS A 1 97 ? -8.891 13.398 18.469 1 76.5 97 HIS A CA 1
ATOM 760 C C . HIS A 1 97 ? -9.219 14.828 18.078 1 76.5 97 HIS A C 1
ATOM 762 O O . HIS A 1 97 ? -9.555 15.656 18.922 1 76.5 97 HIS A O 1
ATOM 768 N N . ARG A 1 98 ? -9.141 15.078 16.891 1 71.62 98 ARG A N 1
ATOM 769 C CA . ARG A 1 98 ? -9.469 16.406 16.406 1 71.62 98 ARG A CA 1
ATOM 770 C C . ARG A 1 98 ? -10.953 16.719 16.594 1 71.62 98 ARG A C 1
ATOM 772 O O . ARG A 1 98 ? -11.32 17.797 17.047 1 71.62 98 ARG A O 1
ATOM 779 N N . ASN A 1 99 ? -11.789 15.781 16.188 1 70 99 ASN A N 1
ATOM 780 C CA . ASN A 1 99 ? -13.219 15.93 16.406 1 70 99 ASN A CA 1
ATOM 781 C C . ASN A 1 99 ? -13.555 16.094 17.891 1 70 99 ASN A C 1
ATOM 783 O O . ASN A 1 99 ? -14.414 16.891 18.266 1 70 99 ASN A O 1
ATOM 787 N N . PHE A 1 100 ? -12.875 15.398 18.656 1 69 100 PHE A N 1
ATOM 788 C CA . PHE A 1 100 ? -13.055 15.461 20.109 1 69 100 PHE A CA 1
ATOM 789 C C . PHE A 1 100 ? -12.633 16.828 20.641 1 69 100 PHE A C 1
ATOM 791 O O . PHE A 1 100 ? -13.336 17.422 21.469 1 69 100 PHE A O 1
ATOM 798 N N . ALA A 1 101 ? -11.57 17.391 20.188 1 70 101 ALA A N 1
ATOM 799 C CA . ALA A 1 101 ? -11.07 18.688 20.609 1 70 101 ALA A CA 1
ATOM 800 C C . ALA A 1 101 ? -12.023 19.812 20.188 1 70 101 ALA A C 1
ATOM 802 O O . ALA A 1 101 ? -12.266 20.75 20.953 1 70 101 ALA A O 1
ATOM 803 N N . VAL A 1 102 ? -12.57 19.75 19.109 1 67.62 102 VAL A N 1
ATOM 804 C CA . VAL A 1 102 ? -13.492 20.766 18.609 1 67.62 102 VAL A CA 1
ATOM 805 C C . VAL A 1 102 ? -14.805 20.688 19.375 1 67.62 102 VAL A C 1
ATOM 807 O O . VAL A 1 102 ? -15.375 21.719 19.75 1 67.62 102 VAL A O 1
ATOM 810 N N . ARG A 1 103 ? -15.266 19.469 19.641 1 65.69 103 ARG A N 1
ATOM 811 C CA . ARG A 1 103 ? -16.516 19.266 20.359 1 65.69 103 ARG A CA 1
ATOM 812 C C . ARG A 1 103 ? -16.422 19.828 21.781 1 65.69 103 ARG A C 1
ATOM 814 O O . ARG A 1 103 ? -17.391 20.422 22.281 1 65.69 103 ARG A O 1
ATOM 821 N N . TYR A 1 104 ? -15.281 19.75 22.281 1 66.25 104 TYR A N 1
ATOM 822 C CA . TYR A 1 104 ? -15.109 20.172 23.656 1 66.25 104 TYR A CA 1
ATOM 823 C C . TYR A 1 104 ? -14.836 21.672 23.734 1 66.25 104 TYR A C 1
ATOM 825 O O . TYR A 1 104 ? -15.141 22.312 24.734 1 66.25 104 TYR A O 1
ATOM 833 N N . HIS A 1 105 ? -14.117 22.359 22.781 1 59.41 105 HIS A N 1
ATOM 834 C CA . HIS A 1 105 ? -13.734 23.766 22.844 1 59.41 105 HIS A CA 1
ATOM 835 C C . HIS A 1 105 ? -14.805 24.656 22.234 1 59.41 105 HIS A C 1
ATOM 837 O O . HIS A 1 105 ? -14.75 25.875 22.375 1 59.41 105 HIS A O 1
ATOM 843 N N . VAL A 1 106 ? -15.617 24.266 21.266 1 56.88 106 VAL A N 1
ATOM 844 C CA . VAL A 1 106 ? -16.719 25.094 20.766 1 56.88 106 VAL A CA 1
ATOM 845 C C . VAL A 1 106 ? -17.766 25.266 21.875 1 56.88 106 VAL A C 1
ATOM 847 O O . VAL A 1 106 ? -18.328 24.281 22.344 1 56.88 106 VAL A O 1
ATOM 850 N N . PRO A 1 107 ? -17.703 26.469 22.531 1 53.22 107 PRO A N 1
ATOM 851 C CA . PRO A 1 107 ? -18.703 26.75 23.562 1 53.22 107 PRO A CA 1
ATOM 852 C C . PRO A 1 107 ? -20.125 26.5 23.078 1 53.22 107 PRO A C 1
ATOM 854 O O . PRO A 1 107 ? -20.453 26.781 21.906 1 53.22 107 PRO A O 1
ATOM 857 N N . HIS A 1 108 ? -20.781 25.359 23.328 1 46.53 108 HIS A N 1
ATOM 858 C CA . HIS A 1 108 ? -22.219 25.328 23.125 1 46.53 108 HIS A CA 1
ATOM 859 C C . HIS A 1 108 ? -22.859 26.641 23.531 1 46.53 108 HIS A C 1
ATOM 861 O O . HIS A 1 108 ? -22.656 27.125 24.656 1 46.53 108 HIS A O 1
ATOM 867 N N . SER A 1 109 ? -22.812 27.719 22.719 1 41.91 109 SER A N 1
ATOM 868 C CA . SER A 1 109 ? -23.641 28.891 23.047 1 41.91 109 SER A CA 1
ATOM 869 C C . SER A 1 109 ? -25.016 28.469 23.562 1 41.91 109 SER A C 1
ATOM 871 O O . SER A 1 109 ? -25.75 27.75 22.875 1 41.91 109 SER A O 1
ATOM 873 N N . ASP A 1 110 ? -25.203 28.219 24.812 1 38.72 110 ASP A N 1
ATOM 874 C CA . ASP A 1 110 ? -26.531 28.375 25.391 1 38.72 110 ASP A CA 1
ATOM 875 C C . ASP A 1 110 ? -27.219 29.625 24.875 1 38.72 110 ASP A C 1
ATOM 877 O O . ASP A 1 110 ? -26.703 30.734 25.047 1 38.72 110 ASP A O 1
ATOM 881 N N . ILE A 1 111 ? -27.844 29.609 23.656 1 28.58 111 ILE A N 1
ATOM 882 C CA . ILE A 1 111 ? -29.047 30.422 23.672 1 28.58 111 ILE A CA 1
ATOM 883 C C . ILE A 1 111 ? -30.031 29.875 24.719 1 28.58 111 ILE A C 1
ATOM 885 O O . ILE A 1 111 ? -30.266 28.672 24.781 1 28.58 111 ILE A O 1
ATOM 889 N N . SER B 1 1 ? -13.562 37.812 11.086 1 53.72 1 SER B N 1
ATOM 890 C CA . SER B 1 1 ? -13.125 37.625 12.461 1 53.72 1 SER B CA 1
ATOM 891 C C . SER B 1 1 ? -12.219 36.406 12.578 1 53.72 1 SER B C 1
ATOM 893 O O . SER B 1 1 ? -12.234 35.5 11.711 1 53.72 1 SER B O 1
ATOM 895 N N . ILE B 1 2 ? -11.195 36.281 13.25 1 56.94 2 ILE B N 1
ATOM 896 C CA . ILE B 1 2 ? -10.227 35.25 13.586 1 56.94 2 ILE B CA 1
ATOM 897 C C . ILE B 1 2 ? -10.938 33.906 13.781 1 56.94 2 ILE B C 1
ATOM 899 O O 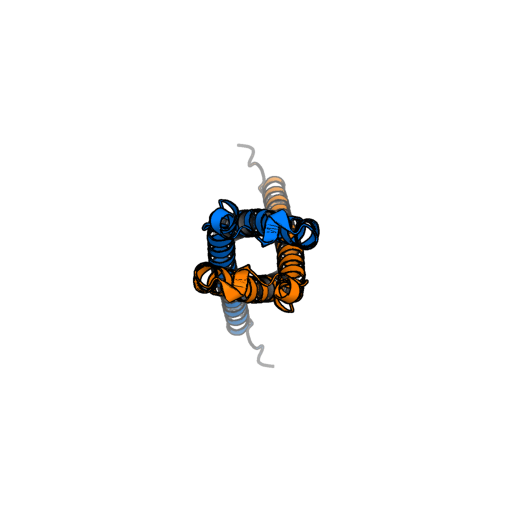. ILE B 1 2 ? -10.438 32.875 13.367 1 56.94 2 ILE B O 1
ATOM 903 N N . LEU B 1 3 ? -12.25 33.938 14.227 1 56.31 3 LEU B N 1
ATOM 904 C CA . LEU B 1 3 ? -13.055 32.75 14.453 1 56.31 3 LEU B CA 1
ATOM 905 C C . LEU B 1 3 ? -13.453 32.094 13.133 1 56.31 3 LEU B C 1
ATOM 907 O O . LEU B 1 3 ? -13.438 30.875 13.008 1 56.31 3 LEU B O 1
ATOM 911 N N . SER B 1 4 ? -13.766 32.938 12.18 1 61.75 4 SER B N 1
ATOM 912 C CA . SER B 1 4 ? -14.172 32.438 10.875 1 61.75 4 SER B CA 1
ATOM 913 C C . SER B 1 4 ? -13.008 31.75 10.164 1 61.75 4 SER B C 1
ATOM 915 O O . SER B 1 4 ? -13.172 30.688 9.57 1 61.75 4 SER B O 1
ATOM 917 N N . ILE B 1 5 ? -11.805 32.281 10.289 1 58.38 5 ILE B N 1
ATOM 918 C CA . ILE B 1 5 ? -10.602 31.734 9.672 1 58.38 5 ILE B CA 1
ATOM 919 C C . ILE B 1 5 ? -10.25 30.406 10.328 1 58.38 5 ILE B C 1
ATOM 921 O O . ILE B 1 5 ? -9.875 29.438 9.648 1 58.38 5 ILE B O 1
ATOM 925 N N . GLY B 1 6 ? -10.422 30.359 11.672 1 59.09 6 GLY B N 1
ATOM 926 C CA . GLY B 1 6 ? -10.156 29.141 12.406 1 59.09 6 GLY B CA 1
ATOM 927 C C . GLY B 1 6 ? -11.07 27.984 12.008 1 59.09 6 GLY B C 1
ATOM 928 O O . GLY B 1 6 ? -10.617 26.859 11.836 1 59.09 6 GLY B O 1
ATOM 929 N N . VAL B 1 7 ? -12.352 28.25 11.75 1 65.94 7 VAL B N 1
ATOM 930 C CA . VAL B 1 7 ? -13.344 27.25 11.383 1 65.94 7 VAL B CA 1
ATOM 931 C C . VAL B 1 7 ? -13.062 26.75 9.961 1 65.94 7 VAL B C 1
ATOM 933 O O . VAL B 1 7 ? -13.164 25.547 9.695 1 65.94 7 VAL B O 1
ATOM 936 N N . LEU B 1 8 ? -12.633 27.641 9.094 1 64.44 8 LEU B N 1
ATOM 937 C CA . LEU B 1 8 ? -12.336 27.281 7.715 1 64.44 8 LEU B CA 1
ATOM 938 C C . LEU B 1 8 ? -11.102 26.391 7.645 1 64.44 8 LEU B C 1
ATOM 940 O O . LEU B 1 8 ? -11.086 25.406 6.898 1 64.44 8 LEU B O 1
ATOM 944 N N . LEU B 1 9 ? -10.07 26.734 8.391 1 64.06 9 LEU B N 1
ATOM 945 C CA . LEU B 1 9 ? -8.844 25.938 8.445 1 64.06 9 LEU B CA 1
ATOM 946 C C . LEU B 1 9 ? -9.109 24.562 9.023 1 64.06 9 LEU B C 1
ATOM 948 O O . LEU B 1 9 ? -8.586 23.562 8.531 1 64.06 9 LEU B O 1
ATOM 952 N N . TYR B 1 10 ? -9.977 24.547 10.008 1 65.75 10 TYR B N 1
ATOM 953 C CA . TYR B 1 10 ? -10.359 23.281 10.633 1 65.75 10 TYR B CA 1
ATOM 954 C C . TYR B 1 10 ? -11.086 22.391 9.633 1 65.75 10 TYR B C 1
ATOM 956 O O . TYR B 1 10 ? -10.781 21.203 9.539 1 65.75 10 TYR B O 1
ATOM 964 N N . MET B 1 11 ? -12.039 22.891 8.852 1 71.88 11 MET B N 1
ATOM 965 C CA . MET B 1 11 ? -12.82 22.125 7.891 1 71.88 11 MET B CA 1
ATOM 966 C C . MET B 1 11 ? -11.93 21.578 6.773 1 71.88 11 MET B C 1
ATOM 968 O O . MET B 1 11 ? -12.109 20.453 6.332 1 71.88 11 MET B O 1
ATOM 972 N N . HIS B 1 12 ? -11.039 22.328 6.266 1 70.25 12 HIS B N 1
ATOM 973 C CA . HIS B 1 12 ? -10.117 21.906 5.227 1 70.25 12 HIS B CA 1
ATOM 974 C C . HIS B 1 12 ? -9.219 20.766 5.715 1 70.25 12 HIS B C 1
ATOM 976 O O . HIS B 1 12 ? -8.992 19.797 4.992 1 70.25 12 HIS B O 1
ATOM 982 N N . PHE B 1 13 ? -8.812 20.891 6.957 1 69.44 13 PHE B N 1
ATOM 983 C CA . PHE B 1 13 ? -7.965 19.859 7.562 1 69.44 13 PHE B CA 1
ATOM 984 C C . PHE B 1 13 ? -8.734 18.562 7.746 1 69.44 13 PHE B C 1
ATOM 986 O O . PHE B 1 13 ? -8.211 17.484 7.473 1 69.44 13 PHE B O 1
ATOM 993 N N . GLN B 1 14 ? -9.977 18.656 8.148 1 73.12 14 GLN B N 1
ATOM 994 C CA . GLN B 1 14 ? -10.828 17.5 8.359 1 73.12 14 GLN B CA 1
ATOM 995 C C . GLN B 1 14 ? -11.086 16.75 7.051 1 73.12 14 GLN B C 1
ATOM 997 O O . GLN B 1 14 ? -10.938 15.531 6.98 1 73.12 14 GLN B O 1
ATOM 1002 N N . LYS B 1 15 ? -11.469 17.5 6.07 1 77.31 15 LYS B N 1
ATOM 1003 C CA . LYS B 1 15 ? -11.734 16.906 4.762 1 77.31 15 LYS B CA 1
ATOM 1004 C C . LYS B 1 15 ? -10.477 16.25 4.199 1 77.31 15 LYS B C 1
ATOM 1006 O O . LYS B 1 15 ? -10.555 15.172 3.6 1 77.31 15 LYS B O 1
ATOM 1011 N N . GLY B 1 16 ? -9.344 16.828 4.465 1 79.5 16 GLY B N 1
ATOM 1012 C CA . GLY B 1 16 ? -8.07 16.281 4.008 1 79.5 16 GLY B CA 1
ATOM 1013 C C . GLY B 1 16 ? -7.734 14.953 4.645 1 79.5 16 GLY B C 1
ATOM 1014 O O . GLY B 1 16 ? -7.324 14.016 3.951 1 79.5 16 GLY B O 1
ATOM 1015 N N . ILE B 1 17 ? -7.992 14.891 5.887 1 81.81 17 ILE B N 1
ATOM 1016 C CA . ILE B 1 17 ? -7.68 13.656 6.602 1 81.81 17 ILE B CA 1
ATOM 1017 C C . ILE B 1 17 ? -8.648 12.555 6.184 1 81.81 17 ILE B C 1
ATOM 1019 O O . ILE B 1 17 ? -8.258 11.398 6.012 1 81.81 17 ILE B O 1
ATOM 1023 N N . GLU B 1 18 ? -9.914 12.914 5.965 1 85.94 18 GLU B N 1
ATOM 1024 C CA . GLU B 1 18 ? -10.93 11.938 5.578 1 85.94 18 GLU B CA 1
ATOM 1025 C C . GLU B 1 18 ? -10.609 11.328 4.215 1 85.94 18 GLU B C 1
ATOM 1027 O O . GLU B 1 18 ? -10.766 10.117 4.02 1 85.94 18 GLU B O 1
ATOM 1032 N N . ILE B 1 19 ? -10.234 12.141 3.316 1 86.81 19 ILE B N 1
ATOM 1033 C CA . ILE B 1 19 ? -9.891 11.648 1.987 1 86.81 19 ILE B CA 1
ATOM 1034 C C . ILE B 1 19 ? -8.672 10.727 2.078 1 86.81 19 ILE B C 1
ATOM 1036 O O . ILE B 1 19 ? -8.617 9.695 1.411 1 86.81 19 ILE B O 1
ATOM 1040 N N . LYS B 1 20 ? -7.777 11.086 2.873 1 87.31 20 LYS B N 1
ATOM 1041 C CA . LYS B 1 20 ? -6.574 10.273 3.033 1 87.31 20 LYS B CA 1
ATOM 1042 C C . LYS B 1 20 ? -6.898 8.922 3.662 1 87.31 20 LYS B C 1
ATOM 1044 O O . LYS B 1 20 ? -6.328 7.898 3.281 1 87.31 20 LYS B O 1
ATOM 1049 N N . ILE B 1 21 ? -7.781 8.961 4.625 1 90.06 21 ILE B N 1
ATOM 1050 C CA . ILE B 1 21 ? -8.219 7.707 5.227 1 90.06 21 ILE B CA 1
ATOM 1051 C C . ILE B 1 21 ? -8.891 6.836 4.172 1 90.06 21 ILE B C 1
ATOM 1053 O O . ILE B 1 21 ? -8.633 5.633 4.09 1 90.06 21 ILE B O 1
ATOM 1057 N N . PHE B 1 22 ? -9.758 7.449 3.34 1 90.38 22 PHE B N 1
ATOM 1058 C CA . PHE B 1 22 ? -10.461 6.703 2.305 1 90.38 22 PHE B CA 1
ATOM 1059 C C . PHE B 1 22 ? -9.484 6.094 1.311 1 90.38 22 PHE B C 1
ATOM 1061 O O . PHE B 1 22 ? -9.602 4.918 0.958 1 90.38 22 PHE B O 1
ATOM 1068 N N . VAL B 1 23 ? -8.492 6.863 0.873 1 92.19 23 VAL B N 1
ATOM 1069 C CA . VAL B 1 23 ? -7.512 6.383 -0.097 1 92.19 23 VAL B CA 1
ATOM 1070 C C . VAL B 1 23 ? -6.668 5.27 0.524 1 92.19 23 VAL B C 1
ATOM 1072 O O . VAL B 1 23 ? -6.434 4.238 -0.104 1 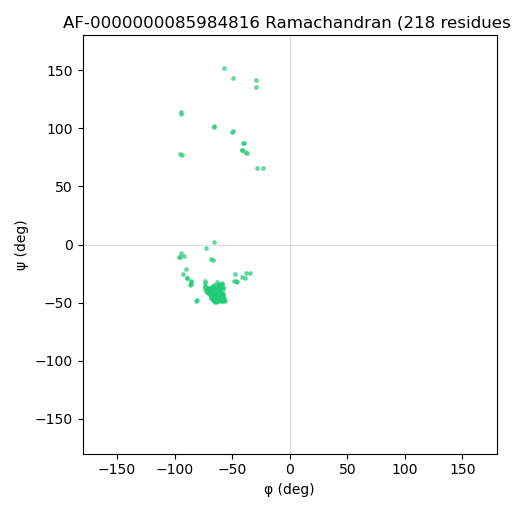92.19 23 VAL B O 1
ATOM 1075 N N . SER B 1 24 ? -6.27 5.449 1.727 1 93.81 24 SER B N 1
ATOM 1076 C CA . SER B 1 24 ? -5.453 4.449 2.408 1 93.81 24 SER B CA 1
ATOM 1077 C C . SER B 1 24 ? -6.234 3.162 2.639 1 93.81 24 SER B C 1
ATOM 1079 O O . SER B 1 24 ? -5.699 2.064 2.465 1 93.81 24 SER B O 1
ATOM 1081 N N . ALA B 1 25 ? -7.566 3.32 3.021 1 93.62 25 ALA B N 1
ATOM 1082 C CA . ALA B 1 25 ? -8.406 2.146 3.258 1 93.62 25 ALA B CA 1
ATOM 1083 C C . ALA B 1 25 ? -8.633 1.366 1.966 1 93.62 25 ALA B C 1
ATOM 1085 O O . ALA B 1 25 ? -8.602 0.134 1.965 1 93.62 25 ALA B O 1
ATOM 1086 N N . THR B 1 26 ? -8.914 2.121 0.932 1 96.06 26 THR B N 1
ATOM 1087 C CA . THR B 1 26 ? -9.094 1.474 -0.362 1 96.06 26 THR B CA 1
ATOM 1088 C C . THR B 1 26 ? -7.824 0.75 -0.792 1 96.06 26 THR B C 1
ATOM 1090 O O . THR B 1 26 ? -7.871 -0.41 -1.205 1 96.06 26 THR B O 1
ATOM 1093 N N . ALA B 1 27 ? -6.641 1.463 -0.692 1 97.19 27 ALA B N 1
ATOM 1094 C CA . ALA B 1 27 ? -5.363 0.832 -1.017 1 97.19 27 ALA B CA 1
ATOM 1095 C C . ALA B 1 27 ? -5.125 -0.399 -0.147 1 97.19 27 ALA B C 1
ATOM 1097 O O . ALA B 1 27 ? -4.648 -1.428 -0.634 1 97.19 27 ALA B O 1
ATOM 1098 N N . PHE B 1 28 ? -5.555 -0.321 1.131 1 96.5 28 PHE B N 1
ATOM 1099 C CA . PHE B 1 28 ? -5.387 -1.45 2.037 1 96.5 28 PHE B CA 1
ATOM 1100 C C . PHE B 1 28 ? -6.203 -2.648 1.566 1 96.5 28 PHE B C 1
ATOM 1102 O O . PHE B 1 28 ? -5.715 -3.779 1.569 1 96.5 28 PHE B O 1
ATOM 1109 N N . VAL B 1 29 ? -7.395 -2.459 1.206 1 96.88 29 VAL B N 1
ATOM 1110 C CA . VAL B 1 29 ? -8.25 -3.551 0.76 1 96.88 29 VAL B CA 1
ATOM 1111 C C . VAL B 1 29 ? -7.645 -4.215 -0.474 1 96.88 29 VAL B C 1
ATOM 1113 O O . VAL B 1 29 ? -7.621 -5.445 -0.576 1 96.88 29 VAL B O 1
ATOM 1116 N N . PHE B 1 30 ? -7.168 -3.404 -1.456 1 98.12 30 PHE B N 1
ATOM 1117 C CA . PHE B 1 30 ? -6.527 -3.936 -2.652 1 98.12 30 PHE B CA 1
ATOM 1118 C C . PHE B 1 30 ? -5.32 -4.793 -2.285 1 98.12 30 PHE B C 1
ATOM 1120 O O . PHE B 1 30 ? -5.207 -5.934 -2.73 1 98.12 30 PHE B O 1
ATOM 1127 N N . HIS B 1 31 ? -4.43 -4.277 -1.384 1 98.56 31 HIS B N 1
ATOM 1128 C CA . HIS B 1 31 ? -3.188 -4.965 -1.049 1 98.56 31 HIS B CA 1
ATOM 1129 C C . HIS B 1 31 ? -3.451 -6.176 -0.159 1 98.56 31 HIS B C 1
ATOM 1131 O O . HIS B 1 31 ? -2.785 -7.207 -0.291 1 98.56 31 HIS B O 1
ATOM 1137 N N . ALA B 1 32 ? -4.457 -6.09 0.781 1 97.88 32 ALA B N 1
ATOM 1138 C CA . ALA B 1 32 ? -4.801 -7.23 1.627 1 97.88 32 ALA B CA 1
ATOM 1139 C C . ALA B 1 32 ? -5.355 -8.383 0.794 1 97.88 32 ALA B C 1
ATOM 1141 O O . ALA B 1 32 ? -5.012 -9.547 1.023 1 97.88 32 ALA B O 1
ATOM 1142 N N . SER B 1 33 ? -6.242 -8.086 -0.145 1 97.56 33 SER B N 1
ATOM 1143 C CA . SER B 1 33 ? -6.77 -9.102 -1.045 1 97.56 33 SER B CA 1
ATOM 1144 C C . SER B 1 33 ? -5.652 -9.758 -1.856 1 97.56 33 SER B C 1
ATOM 1146 O O . SER B 1 33 ? -5.598 -10.977 -1.976 1 97.56 33 SER B O 1
ATOM 1148 N N . SER B 1 34 ? -4.727 -8.891 -2.393 1 98.44 34 SER B N 1
ATOM 1149 C CA . SER B 1 34 ? -3.592 -9.398 -3.158 1 98.44 34 SER B CA 1
ATOM 1150 C C . SER B 1 34 ? -2.688 -10.273 -2.293 1 98.44 34 SER B C 1
ATOM 1152 O O . SER B 1 34 ? -2.201 -11.312 -2.742 1 98.44 34 SER B O 1
ATOM 1154 N N . ALA B 1 35 ? -2.463 -9.859 -1.056 1 98.19 35 ALA B N 1
ATOM 1155 C CA . ALA B 1 35 ? -1.604 -10.609 -0.145 1 98.19 35 ALA B CA 1
ATOM 1156 C C . ALA B 1 35 ? -2.191 -11.992 0.149 1 98.19 35 ALA B C 1
ATOM 1158 O O . ALA B 1 35 ? -1.464 -12.984 0.199 1 98.19 35 ALA B O 1
ATOM 1159 N N . LEU B 1 36 ? -3.494 -12.094 0.366 1 96.75 36 LEU B N 1
ATOM 1160 C CA . LEU B 1 36 ? -4.156 -13.367 0.623 1 96.75 36 LEU B CA 1
ATOM 1161 C C . LEU B 1 36 ? -4.031 -14.297 -0.579 1 96.75 36 LEU B C 1
ATOM 1163 O O . LEU B 1 36 ? -3.721 -15.484 -0.422 1 96.75 36 LEU B O 1
ATOM 1167 N N . ILE B 1 37 ? -4.27 -13.758 -1.72 1 95.69 37 ILE B N 1
ATOM 1168 C CA . ILE B 1 37 ? -4.176 -14.539 -2.951 1 95.69 37 ILE B CA 1
ATOM 1169 C C . ILE B 1 37 ? -2.738 -15.016 -3.145 1 95.69 37 ILE B C 1
ATOM 1171 O O . ILE B 1 37 ? -2.506 -16.188 -3.434 1 95.69 37 ILE B O 1
ATOM 1175 N N . ALA B 1 38 ? -1.77 -14.078 -3.01 1 96.62 38 ALA B N 1
ATOM 1176 C CA . ALA B 1 38 ? -0.362 -14.422 -3.182 1 96.62 38 ALA B CA 1
ATOM 1177 C C . ALA B 1 38 ? 0.079 -15.453 -2.143 1 96.62 38 ALA B C 1
ATOM 1179 O O . ALA B 1 38 ? 0.858 -16.359 -2.447 1 96.62 38 ALA B O 1
ATOM 1180 N N . PHE B 1 39 ? -0.363 -15.352 -0.924 1 95.06 39 PHE B N 1
ATOM 1181 C CA . PHE B 1 39 ? -0.011 -16.297 0.132 1 95.06 39 PHE B CA 1
ATOM 1182 C C . PHE B 1 39 ? -0.519 -17.688 -0.197 1 95.06 39 PHE B C 1
ATOM 1184 O O . PHE B 1 39 ? 0.201 -18.672 -0.022 1 95.06 39 PHE B O 1
ATOM 1191 N N . LEU B 1 40 ? -1.748 -17.766 -0.628 1 92.38 40 LEU B N 1
ATOM 1192 C CA . LEU B 1 40 ? -2.32 -19.047 -1.003 1 92.38 40 LEU B CA 1
ATOM 1193 C C . LEU B 1 40 ? -1.556 -19.672 -2.17 1 92.38 40 LEU B C 1
ATOM 1195 O O . LEU B 1 40 ? -1.296 -20.875 -2.182 1 92.38 40 LEU B O 1
ATOM 1199 N N . ALA B 1 41 ? -1.211 -18.781 -3.166 1 88.56 41 ALA B N 1
ATOM 1200 C CA . ALA B 1 41 ? -0.47 -19.266 -4.324 1 88.56 41 ALA B CA 1
ATOM 1201 C C . ALA B 1 41 ? 0.88 -19.844 -3.91 1 88.56 41 ALA B C 1
ATOM 1203 O O . ALA B 1 41 ? 1.236 -20.953 -4.309 1 88.56 41 ALA B O 1
ATOM 1204 N N . VAL B 1 42 ? 1.648 -19.125 -3.092 1 88.88 42 VAL B N 1
ATOM 1205 C CA . VAL B 1 42 ? 2.971 -19.578 -2.658 1 88.88 42 VAL B CA 1
ATOM 1206 C C . VAL B 1 42 ? 2.838 -20.828 -1.785 1 88.88 42 VAL B C 1
ATOM 1208 O O . VAL B 1 42 ? 3.656 -21.734 -1.874 1 88.88 42 VAL B O 1
ATOM 1211 N N . ALA B 1 43 ? 1.81 -20.953 -0.979 1 88.19 43 ALA B N 1
ATOM 1212 C CA . ALA B 1 43 ? 1.589 -22.109 -0.117 1 88.19 43 ALA B CA 1
ATOM 1213 C C . ALA B 1 43 ? 1.261 -23.344 -0.941 1 88.19 43 ALA B C 1
ATOM 1215 O O . ALA B 1 43 ? 1.807 -24.422 -0.694 1 88.19 43 ALA B O 1
ATOM 1216 N N . VAL B 1 44 ? 0.381 -23.219 -1.929 1 81.88 44 VAL B N 1
ATOM 1217 C CA . VAL B 1 44 ? -0.025 -24.344 -2.764 1 81.88 44 VAL B CA 1
ATOM 1218 C C . VAL B 1 44 ? 1.161 -24.828 -3.6 1 81.88 44 VAL B C 1
ATOM 1220 O O . VAL B 1 44 ? 1.45 -26.016 -3.648 1 81.88 44 VAL B O 1
ATOM 1223 N N . PHE B 1 45 ? 1.829 -23.859 -4.223 1 78.06 45 PHE B N 1
ATOM 1224 C CA . PHE B 1 45 ? 2.98 -24.266 -5.027 1 78.06 45 PHE B CA 1
ATOM 1225 C C . PHE B 1 45 ? 4.059 -24.891 -4.152 1 78.06 45 PHE B C 1
ATOM 1227 O O . PHE B 1 45 ? 4.699 -25.859 -4.551 1 78.06 45 PHE B O 1
ATOM 1234 N N . GLY B 1 46 ? 4.301 -24.344 -3.025 1 76.5 46 GLY B N 1
ATOM 1235 C CA . GLY B 1 46 ? 5.305 -24.875 -2.119 1 76.5 46 GLY B CA 1
ATOM 1236 C C . GLY B 1 46 ? 4.984 -26.266 -1.629 1 76.5 46 GLY B C 1
ATOM 1237 O O . GLY B 1 46 ? 5.879 -27.109 -1.492 1 76.5 46 GLY B O 1
ATOM 1238 N N . THR B 1 47 ? 3.695 -26.594 -1.426 1 78.75 47 THR B N 1
ATOM 1239 C CA . THR B 1 47 ? 3.289 -27.891 -0.911 1 78.75 47 THR B CA 1
ATOM 1240 C C . THR B 1 47 ? 3.15 -28.906 -2.045 1 78.75 47 THR B C 1
ATOM 1242 O O . THR B 1 47 ? 3.508 -30.062 -1.889 1 78.75 47 THR B O 1
ATOM 1245 N N . MET B 1 48 ? 2.754 -28.453 -3.26 1 72.56 48 MET B N 1
ATOM 1246 C CA . MET B 1 48 ? 2.422 -29.359 -4.352 1 72.56 48 MET B CA 1
ATOM 1247 C C . MET B 1 48 ? 3.645 -29.625 -5.223 1 72.56 48 MET B C 1
ATOM 1249 O O . MET B 1 48 ? 3.623 -30.531 -6.066 1 72.56 48 MET B O 1
ATOM 1253 N N . CYS B 1 49 ? 4.676 -28.859 -4.965 1 69.31 49 CYS B N 1
ATOM 1254 C CA . CYS B 1 49 ? 5.852 -29.031 -5.809 1 69.31 49 CYS B CA 1
ATOM 1255 C C . CYS B 1 49 ? 6.484 -30.406 -5.586 1 69.31 49 CYS B C 1
ATOM 1257 O O . CYS B 1 49 ? 7.211 -30.906 -6.445 1 69.31 49 CYS B O 1
ATOM 1259 N N . PHE B 1 50 ? 6.098 -31.078 -4.551 1 68.12 50 PHE B N 1
ATOM 1260 C CA . PHE B 1 50 ? 6.641 -32.406 -4.242 1 68.12 50 PHE B CA 1
ATOM 1261 C C . PHE B 1 50 ? 5.742 -33.5 -4.797 1 68.12 50 PHE B C 1
ATOM 1263 O O . PHE B 1 50 ? 6.105 -34.688 -4.781 1 68.12 50 PHE B O 1
ATOM 1270 N N . GLU B 1 51 ? 4.523 -33.094 -5.262 1 65.31 51 GLU B N 1
ATOM 1271 C CA . GLU B 1 51 ? 3.582 -34.094 -5.801 1 65.31 51 GLU B CA 1
ATOM 1272 C C . GLU B 1 51 ? 3.721 -34.188 -7.316 1 65.31 51 GLU B C 1
ATOM 1274 O O . GLU B 1 51 ? 3.473 -33.25 -8.047 1 65.31 51 GLU B O 1
ATOM 1279 N N . ARG B 1 52 ? 4.195 -35.344 -7.828 1 60.72 52 ARG B N 1
ATOM 1280 C CA . ARG B 1 52 ? 4.434 -35.625 -9.242 1 60.72 52 ARG B CA 1
ATOM 1281 C C . ARG B 1 52 ? 3.166 -35.438 -10.062 1 60.72 52 ARG B C 1
ATOM 1283 O O . ARG B 1 52 ? 3.217 -34.906 -11.18 1 60.72 52 ARG B O 1
ATOM 1290 N N . SER B 1 53 ? 2.062 -36 -9.609 1 59.69 53 SER B N 1
ATOM 1291 C CA . SER B 1 53 ? 0.807 -35.906 -10.352 1 59.69 53 SER B CA 1
ATOM 1292 C C . SER B 1 53 ? 0.393 -34.469 -10.562 1 59.69 53 SER B C 1
ATOM 1294 O O . SER B 1 53 ? -0.199 -34.125 -11.586 1 59.69 53 SER B O 1
ATOM 1296 N N . TRP B 1 54 ? 0.689 -33.656 -9.602 1 58.28 54 TRP B N 1
ATOM 1297 C CA . TRP B 1 54 ? 0.336 -32.25 -9.68 1 58.28 54 TRP B CA 1
ATOM 1298 C C . TRP B 1 54 ? 1.129 -31.562 -10.781 1 58.28 54 TRP B C 1
ATOM 1300 O O . TRP B 1 54 ? 0.587 -30.719 -11.516 1 58.28 54 TRP B O 1
ATOM 1310 N N . ILE B 1 55 ? 2.434 -31.875 -10.914 1 51.47 55 ILE B N 1
ATOM 1311 C CA . ILE B 1 55 ? 3.332 -31.234 -11.867 1 51.47 55 ILE B CA 1
ATOM 1312 C C . ILE B 1 55 ? 3.141 -31.844 -13.25 1 51.47 55 ILE B C 1
ATOM 1314 O O . ILE B 1 55 ? 3.27 -31.141 -14.266 1 51.47 55 ILE B O 1
ATOM 1318 N N . GLN B 1 56 ? 3.129 -33.156 -13.289 1 49.94 56 GLN B N 1
ATOM 1319 C CA . GLN B 1 56 ? 3.201 -33.906 -14.539 1 49.94 56 GLN B CA 1
ATOM 1320 C C . GLN B 1 56 ? 2.01 -33.594 -15.438 1 49.94 56 GLN B C 1
ATOM 1322 O O . GLN B 1 56 ? 2.111 -33.688 -16.672 1 49.94 56 GLN B O 1
ATOM 1327 N N . TYR B 1 57 ? 0.884 -33.5 -14.859 1 46.16 57 TYR B N 1
ATOM 1328 C CA . TYR B 1 57 ? -0.191 -33.375 -15.836 1 46.16 57 TYR B CA 1
ATOM 1329 C C . TYR B 1 57 ? -0.557 -31.906 -16.078 1 46.16 57 TYR B C 1
ATOM 1331 O O . TYR B 1 57 ? -1.397 -31.359 -15.367 1 46.16 57 TYR B O 1
ATOM 1339 N N . PRO B 1 58 ? 0.33 -31.344 -16.875 1 49.19 58 PRO B N 1
ATOM 1340 C CA . PRO B 1 58 ? 0.161 -29.938 -17.266 1 49.19 58 PRO B CA 1
ATOM 1341 C C . PRO B 1 58 ? -1.263 -29.625 -17.719 1 49.19 58 PRO B C 1
ATOM 1343 O O . PRO B 1 58 ? -1.656 -28.453 -17.75 1 49.19 58 PRO B O 1
ATOM 1346 N N . LYS B 1 59 ? -1.864 -30.656 -18.297 1 49.53 59 LYS B N 1
ATOM 1347 C CA . LYS B 1 59 ? -3.262 -30.453 -18.672 1 49.53 59 LYS B CA 1
ATOM 1348 C C . LYS B 1 59 ? -4.055 -29.844 -17.531 1 49.53 59 LYS B C 1
ATOM 1350 O O . LYS B 1 59 ? -5.023 -29.109 -17.75 1 49.53 59 LYS B O 1
ATOM 1355 N N . TYR B 1 60 ? -3.551 -30.109 -16.391 1 45.91 60 TYR B N 1
ATOM 1356 C CA . TYR B 1 60 ? -4.223 -29.578 -15.203 1 45.91 60 TYR B CA 1
ATOM 1357 C C . TYR B 1 60 ? -3.623 -28.234 -14.797 1 45.91 60 TYR B C 1
ATOM 1359 O O . TYR B 1 60 ? -4.121 -27.578 -13.883 1 45.91 60 TYR B O 1
ATOM 1367 N N . ASN B 1 61 ? -2.422 -27.969 -15.133 1 47.75 61 ASN B N 1
ATOM 1368 C CA . ASN B 1 61 ? -1.851 -26.641 -14.945 1 47.75 61 ASN B CA 1
ATOM 1369 C C . ASN B 1 61 ? -2.426 -25.641 -15.945 1 47.75 61 ASN B C 1
ATOM 1371 O O . ASN B 1 61 ? -1.756 -24.688 -16.328 1 47.75 61 ASN B O 1
ATOM 1375 N N . ASN B 1 62 ? -3.217 -26.109 -16.766 1 47.03 62 ASN B N 1
ATOM 1376 C CA . ASN B 1 62 ? -3.947 -25.109 -17.531 1 47.03 62 ASN B CA 1
ATOM 1377 C C . ASN B 1 62 ? -4.148 -23.828 -16.734 1 47.03 62 ASN B C 1
ATOM 1379 O O . ASN B 1 62 ? -4.043 -23.844 -15.508 1 47.03 62 ASN B O 1
ATOM 1383 N N . LEU B 1 63 ? -4.023 -22.703 -17.516 1 54.03 63 LEU B N 1
ATOM 1384 C CA . LEU B 1 63 ? -4.465 -21.469 -16.859 1 54.03 63 LEU B CA 1
ATOM 1385 C C . LEU B 1 63 ? -5.539 -21.766 -15.828 1 54.03 63 LEU B C 1
ATOM 1387 O O . LEU B 1 63 ? -6.699 -22 -16.172 1 54.03 63 LEU B O 1
ATOM 1391 N N . SER B 1 64 ? -5.035 -22.547 -14.727 1 65.44 64 SER B N 1
ATOM 1392 C CA . SER B 1 64 ? -5.902 -22.984 -13.641 1 65.44 64 SER B CA 1
ATOM 1393 C C . SER B 1 64 ? -6.578 -21.781 -12.977 1 65.44 64 SER B C 1
ATOM 1395 O O . SER B 1 64 ? -6.227 -20.641 -13.242 1 65.44 64 SER B O 1
ATOM 1397 N N . VAL B 1 65 ? -7.633 -22.094 -12.508 1 74.88 65 VAL B N 1
ATOM 1398 C CA . VAL B 1 65 ? -8.359 -21.156 -11.656 1 74.88 65 VAL B CA 1
ATOM 1399 C C . VAL B 1 65 ? -7.371 -20.391 -10.781 1 74.88 65 VAL B C 1
ATOM 1401 O O . VAL B 1 65 ? -7.562 -19.203 -10.523 1 74.88 65 VAL B O 1
ATOM 1404 N N . GLY B 1 66 ? -6.176 -21.031 -10.562 1 80.62 66 GLY B N 1
ATOM 1405 C CA . GLY B 1 66 ? -5.145 -20.375 -9.781 1 80.62 66 GLY B CA 1
ATOM 1406 C C . GLY B 1 66 ? -4.453 -19.25 -10.523 1 80.62 66 GLY B C 1
ATOM 1407 O O . GLY B 1 66 ? -4.102 -18.219 -9.93 1 80.62 66 GLY B O 1
ATOM 1408 N N . TYR B 1 67 ? -4.391 -19.438 -11.797 1 83.62 67 TYR B N 1
ATOM 1409 C CA . TYR B 1 67 ? -3.746 -18.391 -12.594 1 83.62 67 TYR B CA 1
ATOM 1410 C C . TYR B 1 67 ? -4.629 -17.156 -12.695 1 83.62 67 TYR B C 1
ATOM 1412 O O . TYR B 1 67 ? -4.141 -16.031 -12.633 1 83.62 67 TYR B O 1
ATOM 1420 N N . ILE B 1 68 ? -5.938 -17.359 -12.867 1 85.88 68 ILE B N 1
ATOM 1421 C CA . ILE B 1 68 ? -6.867 -16.234 -12.914 1 85.88 68 ILE B CA 1
ATOM 1422 C C . ILE B 1 68 ? -6.766 -15.43 -11.617 1 85.88 68 ILE B C 1
ATOM 1424 O O . ILE B 1 68 ? -6.746 -14.195 -11.641 1 85.88 68 ILE B O 1
ATOM 1428 N N . PHE B 1 69 ? -6.691 -16.047 -10.484 1 89.44 69 PHE B N 1
ATOM 1429 C CA . PHE B 1 69 ? -6.531 -15.383 -9.195 1 89.44 69 PHE B CA 1
ATOM 1430 C C . PHE B 1 69 ? -5.211 -14.625 -9.141 1 89.44 69 PHE B C 1
ATOM 1432 O O . PHE B 1 69 ? -5.152 -13.508 -8.617 1 89.44 69 PHE B O 1
ATOM 1439 N N . ALA B 1 70 ? -4.195 -15.25 -9.695 1 92.25 70 ALA B N 1
ATOM 1440 C CA . ALA B 1 70 ? -2.885 -14.609 -9.656 1 92.25 70 ALA B CA 1
ATOM 1441 C C . ALA B 1 70 ? -2.881 -13.328 -10.484 1 92.25 70 ALA B C 1
ATOM 1443 O O . ALA B 1 70 ? -2.33 -12.312 -10.062 1 92.25 70 ALA B O 1
ATOM 1444 N N . VAL B 1 71 ? -3.523 -13.336 -11.656 1 93.56 71 VAL B N 1
ATOM 1445 C CA . VAL B 1 71 ? -3.602 -12.164 -12.531 1 93.56 71 VAL B CA 1
ATOM 1446 C C . VAL B 1 71 ? -4.426 -11.07 -11.859 1 93.56 71 VAL B C 1
ATOM 1448 O O . VAL B 1 71 ? -4.016 -9.914 -11.82 1 93.56 71 VAL B O 1
ATOM 1451 N N . THR B 1 72 ? -5.531 -11.477 -11.32 1 94.56 72 THR B N 1
ATOM 1452 C CA . THR B 1 72 ? -6.398 -10.516 -10.641 1 94.56 72 THR B CA 1
ATOM 1453 C C . THR B 1 72 ? -5.688 -9.906 -9.43 1 94.56 72 THR B C 1
ATOM 1455 O O . THR B 1 72 ? -5.738 -8.688 -9.227 1 94.56 72 THR B O 1
ATOM 1458 N N . GLY B 1 73 ? -5.004 -10.742 -8.617 1 97.69 73 GLY B N 1
ATOM 1459 C CA . GLY B 1 73 ? -4.25 -10.242 -7.477 1 97.69 73 GLY B CA 1
ATOM 1460 C C . GLY B 1 73 ? -3.146 -9.273 -7.867 1 97.69 73 GLY B C 1
ATOM 1461 O O . GLY B 1 73 ? -2.936 -8.266 -7.199 1 97.69 73 GLY B O 1
ATOM 1462 N N . THR B 1 74 ? -2.504 -9.594 -8.969 1 97.75 74 THR B N 1
ATOM 1463 C CA . THR B 1 74 ? -1.429 -8.734 -9.461 1 97.75 74 THR B CA 1
ATOM 1464 C C . THR B 1 74 ? -1.979 -7.383 -9.914 1 97.75 74 THR B C 1
ATOM 1466 O O . THR B 1 74 ? -1.364 -6.344 -9.672 1 97.75 74 THR B O 1
ATOM 1469 N N . LEU B 1 75 ? -3.174 -7.41 -10.523 1 98 75 LEU B N 1
ATOM 1470 C CA . LEU B 1 75 ? -3.799 -6.172 -10.977 1 98 75 LEU B CA 1
ATOM 1471 C C . LEU B 1 75 ? -4.234 -5.316 -9.797 1 98 75 LEU B C 1
ATOM 1473 O O . LEU B 1 75 ? -4.031 -4.102 -9.797 1 98 75 LEU B O 1
ATOM 1477 N N . LEU B 1 76 ? -4.785 -5.922 -8.805 1 98.19 76 LEU B N 1
ATOM 1478 C CA . LEU B 1 76 ? -5.176 -5.215 -7.59 1 98.19 76 LEU B CA 1
ATOM 1479 C C . LEU B 1 76 ? -3.955 -4.633 -6.887 1 98.19 76 LEU B C 1
ATOM 1481 O O . LEU B 1 76 ? -3.986 -3.488 -6.426 1 98.19 76 LEU B O 1
ATOM 1485 N N . LEU B 1 77 ? -2.916 -5.406 -6.793 1 98.62 77 LEU B N 1
ATOM 1486 C CA . LEU B 1 77 ? -1.659 -4.953 -6.207 1 98.62 77 LEU B CA 1
ATOM 1487 C C . LEU B 1 77 ? -1.125 -3.73 -6.945 1 98.62 77 LEU B C 1
ATOM 1489 O O . LEU B 1 77 ? -0.731 -2.746 -6.316 1 98.62 77 LEU B O 1
ATOM 1493 N N . GLY B 1 78 ? -1.134 -3.801 -8.25 1 98.25 78 GLY B N 1
ATOM 1494 C CA . GLY B 1 78 ? -0.661 -2.688 -9.055 1 98.25 78 GLY B CA 1
ATOM 1495 C C . GLY B 1 78 ? -1.484 -1.427 -8.875 1 98.25 78 GLY B C 1
ATOM 1496 O O . GLY B 1 78 ? -0.932 -0.336 -8.719 1 98.25 78 GLY B O 1
ATOM 1497 N N . LEU B 1 79 ? -2.801 -1.56 -8.898 1 97.5 79 LEU B N 1
ATOM 1498 C CA . LEU B 1 79 ? -3.695 -0.425 -8.695 1 97.5 79 LEU B CA 1
ATOM 1499 C C . LEU B 1 79 ? -3.488 0.194 -7.316 1 97.5 79 LEU B C 1
ATOM 1501 O O . LEU B 1 79 ? -3.412 1.418 -7.188 1 97.5 79 LEU B O 1
ATOM 1505 N N . GLY B 1 80 ? -3.418 -0.727 -6.316 1 98.06 80 GLY B N 1
ATOM 1506 C CA . GLY B 1 80 ? -3.156 -0.226 -4.977 1 98.06 80 GLY B CA 1
ATOM 1507 C C . GLY B 1 80 ? -1.834 0.507 -4.859 1 98.06 80 GLY B C 1
ATOM 1508 O O . GLY B 1 80 ? -1.741 1.526 -4.176 1 98.06 80 GLY B O 1
ATOM 1509 N N . THR B 1 81 ? -0.848 0.031 -5.512 1 98.19 81 THR B N 1
ATOM 1510 C CA . THR B 1 81 ? 0.477 0.641 -5.484 1 98.19 81 THR B CA 1
ATOM 1511 C C . THR B 1 81 ? 0.451 2.021 -6.137 1 98.19 81 THR B C 1
ATOM 1513 O O . THR B 1 81 ? 1.086 2.957 -5.645 1 98.19 81 THR B O 1
ATOM 1516 N N . CYS B 1 82 ? -0.29 2.18 -7.219 1 96.81 82 CYS B N 1
ATOM 1517 C CA . CYS B 1 82 ? -0.44 3.477 -7.871 1 96.81 82 CYS B CA 1
ATOM 1518 C C . CYS B 1 82 ? -1.146 4.469 -6.953 1 96.81 82 CYS B C 1
ATOM 1520 O O . CYS B 1 82 ? -0.753 5.633 -6.875 1 96.81 82 CYS B O 1
ATOM 1522 N N . LEU B 1 83 ? -2.174 4.012 -6.277 1 95.62 83 LEU B N 1
ATOM 1523 C CA . LEU B 1 83 ? -2.879 4.859 -5.324 1 95.62 83 LEU B CA 1
ATOM 1524 C C . LEU B 1 83 ? -1.939 5.332 -4.219 1 95.62 83 LEU B C 1
ATOM 1526 O O . LEU B 1 83 ? -1.981 6.496 -3.818 1 95.62 83 LEU B O 1
ATOM 1530 N N . LEU B 1 84 ? -1.171 4.375 -3.785 1 95.25 84 LEU B N 1
ATOM 1531 C CA . LEU B 1 84 ? -0.217 4.707 -2.734 1 95.25 84 LEU B CA 1
ATOM 1532 C C . LEU B 1 84 ? 0.823 5.703 -3.24 1 95.25 84 LEU B C 1
ATOM 1534 O O . LEU B 1 84 ? 1.22 6.617 -2.512 1 95.25 84 LEU B O 1
ATOM 1538 N N . LEU B 1 85 ? 1.28 5.543 -4.395 1 94.12 85 LEU B N 1
ATOM 1539 C CA . LEU B 1 85 ? 2.219 6.48 -5 1 94.12 85 LEU B CA 1
ATOM 1540 C C . LEU B 1 85 ? 1.617 7.879 -5.078 1 94.12 85 LEU B C 1
ATOM 1542 O O . LEU B 1 85 ? 2.262 8.859 -4.695 1 94.12 85 LEU B O 1
ATOM 1546 N N . PHE B 1 86 ? 0.41 7.949 -5.566 1 93.31 86 PHE B N 1
ATOM 1547 C CA . PHE B 1 86 ? -0.289 9.227 -5.66 1 93.31 86 PHE B CA 1
ATOM 1548 C C . PHE B 1 86 ? -0.426 9.867 -4.285 1 93.31 86 PHE B C 1
ATOM 1550 O O . PHE B 1 86 ? -0.214 11.07 -4.133 1 93.31 86 PHE B O 1
ATOM 1557 N N . GLN B 1 87 ? -0.761 9.07 -3.328 1 91.62 87 GLN B N 1
ATOM 1558 C CA . GLN B 1 87 ? -0.908 9.57 -1.967 1 91.62 87 GLN B CA 1
ATOM 1559 C C . GLN B 1 87 ? 0.416 10.117 -1.436 1 91.62 87 GLN B C 1
ATOM 1561 O O . GLN B 1 87 ? 0.444 11.156 -0.771 1 91.62 87 GLN B O 1
ATOM 1566 N N . THR B 1 88 ? 1.501 9.453 -1.69 1 91.62 88 THR B N 1
ATOM 1567 C CA . THR B 1 88 ? 2.814 9.898 -1.24 1 91.62 88 THR B CA 1
ATOM 1568 C C . THR B 1 88 ? 3.176 11.234 -1.873 1 91.62 88 THR B C 1
ATOM 1570 O O . THR B 1 88 ? 3.656 12.141 -1.188 1 91.62 88 THR B O 1
ATOM 1573 N N . PHE B 1 89 ? 2.85 11.422 -3.113 1 90.94 89 PHE B N 1
ATOM 1574 C CA . PHE B 1 89 ? 3.133 12.672 -3.807 1 90.94 89 PHE B CA 1
ATOM 1575 C C . PHE B 1 89 ? 2.262 13.805 -3.264 1 90.94 89 PHE B C 1
ATOM 1577 O O . PHE B 1 89 ? 2.725 14.938 -3.123 1 90.94 89 PHE B O 1
ATOM 1584 N N . LYS B 1 90 ? 1.041 13.477 -3.027 1 88.62 90 LYS B N 1
ATOM 1585 C CA . LYS B 1 90 ? 0.146 14.484 -2.457 1 88.62 90 LYS B CA 1
ATOM 1586 C C . LYS B 1 90 ? 0.64 14.945 -1.091 1 88.62 90 LYS B C 1
ATOM 1588 O O . LYS B 1 90 ? 0.594 16.141 -0.78 1 88.62 90 LYS B O 1
ATOM 1593 N N . LEU B 1 91 ? 1.142 14.078 -0.273 1 86.06 91 LEU B N 1
ATOM 1594 C CA . LEU B 1 91 ? 1.68 14.422 1.04 1 86.06 91 LEU B CA 1
ATOM 1595 C C . LEU B 1 91 ? 2.949 15.258 0.907 1 86.06 91 LEU B C 1
ATOM 1597 O O . LEU B 1 91 ? 3.15 16.219 1.661 1 86.06 91 LEU B O 1
ATOM 1601 N N . LYS B 1 92 ? 3.738 14.938 -0.087 1 87.62 92 LYS B N 1
ATOM 1602 C CA . LYS B 1 92 ? 4.949 15.711 -0.338 1 87.62 92 LYS B CA 1
ATOM 1603 C C . LYS B 1 92 ? 4.609 17.141 -0.777 1 87.62 92 LYS B C 1
ATOM 1605 O O . LYS B 1 92 ? 5.25 18.094 -0.338 1 87.62 92 LYS B O 1
ATOM 1610 N N . ASN B 1 93 ? 3.621 17.266 -1.574 1 86.38 93 ASN B N 1
ATOM 1611 C CA . ASN B 1 93 ? 3.178 18.578 -2.025 1 86.38 93 ASN B CA 1
ATOM 1612 C C . ASN B 1 93 ? 2.625 19.406 -0.872 1 86.38 93 ASN B C 1
ATOM 1614 O O . ASN B 1 93 ? 2.863 20.609 -0.801 1 86.38 93 ASN B O 1
ATOM 1618 N N . LEU B 1 94 ? 1.882 18.75 -0.029 1 81.19 94 LEU B N 1
ATOM 1619 C CA . LEU B 1 94 ? 1.357 19.422 1.149 1 81.19 94 LEU B CA 1
ATOM 1620 C C . LEU B 1 94 ? 2.492 19.938 2.033 1 81.19 94 LEU B C 1
ATOM 1622 O O . LEU B 1 94 ? 2.434 21.062 2.539 1 81.19 94 LEU B O 1
ATOM 1626 N N . LEU B 1 95 ? 3.514 19.109 2.17 1 80.44 95 LEU B N 1
ATOM 1627 C CA . LEU B 1 95 ? 4.688 19.516 2.941 1 80.44 95 LEU B CA 1
ATOM 1628 C C . LEU B 1 95 ? 5.391 20.688 2.289 1 80.44 95 LEU B C 1
ATOM 1630 O O . LEU B 1 95 ? 5.809 21.625 2.979 1 80.44 95 LEU B O 1
ATOM 1634 N N . TYR B 1 96 ? 5.477 20.656 1.104 1 79.94 96 TYR B N 1
ATOM 1635 C CA . TYR B 1 96 ? 6.133 21.719 0.344 1 79.94 96 TYR B CA 1
ATOM 1636 C C . TYR B 1 96 ? 5.363 23.016 0.458 1 79.94 96 TYR B C 1
ATOM 1638 O O . TYR B 1 96 ? 5.949 24.078 0.704 1 79.94 96 TYR B O 1
ATOM 1646 N N . HIS B 1 97 ? 4.082 23.016 0.258 1 76.69 97 HIS B N 1
ATOM 1647 C CA . HIS B 1 97 ? 3.256 24.203 0.337 1 76.69 97 HIS B CA 1
ATOM 1648 C C . HIS B 1 97 ? 3.281 24.812 1.741 1 76.69 97 HIS B C 1
ATOM 1650 O O . HIS B 1 97 ? 3.303 26.031 1.902 1 76.69 97 HIS B O 1
ATOM 1656 N N . ARG B 1 98 ? 3.285 24 2.666 1 71.62 98 ARG B N 1
ATOM 1657 C CA . ARG B 1 98 ? 3.342 24.469 4.047 1 71.62 98 ARG B CA 1
ATOM 1658 C C . ARG B 1 98 ? 4.676 25.141 4.344 1 71.62 98 ARG B C 1
ATOM 1660 O O . ARG B 1 98 ? 4.719 26.203 4.953 1 71.62 98 ARG B O 1
ATOM 1667 N N . ASN B 1 99 ? 5.75 24.5 3.953 1 69.81 99 ASN B N 1
ATOM 1668 C CA . ASN B 1 99 ? 7.074 25.094 4.113 1 69.81 99 ASN B CA 1
ATOM 1669 C C . ASN B 1 99 ? 7.188 26.422 3.365 1 69.81 99 ASN B C 1
ATOM 1671 O O . ASN B 1 99 ? 7.789 27.375 3.869 1 69.81 99 ASN B O 1
ATOM 1675 N N . PHE B 1 100 ? 6.609 26.453 2.281 1 69.25 100 PHE B N 1
ATOM 1676 C CA . PHE B 1 100 ? 6.602 27.672 1.469 1 69.25 100 PHE B CA 1
ATOM 1677 C C . PHE B 1 100 ? 5.809 28.781 2.154 1 69.25 100 PHE B C 1
ATOM 1679 O O . PHE B 1 100 ? 6.25 29.922 2.201 1 69.25 100 PHE B O 1
ATOM 1686 N N . ALA B 1 101 ? 4.699 28.484 2.74 1 69.81 101 ALA B N 1
ATOM 1687 C CA . ALA B 1 101 ? 3.855 29.453 3.443 1 69.81 101 ALA B CA 1
ATOM 1688 C C . ALA B 1 101 ? 4.559 29.984 4.684 1 69.81 101 ALA B C 1
ATOM 1690 O O . ALA B 1 101 ? 4.469 31.188 4.988 1 69.81 101 ALA B O 1
ATOM 1691 N N . VAL B 1 102 ? 5.223 29.219 5.367 1 67.38 102 VAL B N 1
ATOM 1692 C CA . VAL B 1 102 ? 5.926 29.625 6.578 1 67.38 102 VAL B CA 1
ATOM 1693 C C . VAL B 1 102 ? 7.125 30.5 6.207 1 67.38 102 VAL B C 1
ATOM 1695 O O . VAL B 1 102 ? 7.387 31.516 6.852 1 67.38 102 VAL B O 1
ATOM 1698 N N . ARG B 1 103 ? 7.832 30.109 5.164 1 65.19 103 ARG B N 1
ATOM 1699 C CA . ARG B 1 103 ? 9 30.859 4.707 1 65.19 103 ARG B CA 1
A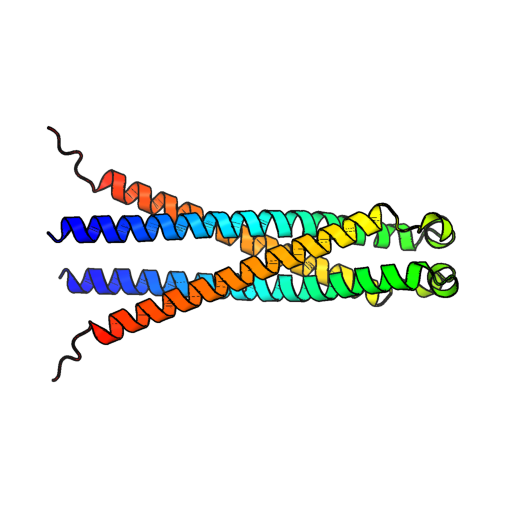TOM 1700 C C . ARG B 1 103 ? 8.617 32.281 4.281 1 65.19 103 ARG B C 1
ATOM 1702 O O . ARG B 1 103 ? 9.344 33.219 4.547 1 65.19 103 ARG B O 1
ATOM 1709 N N . TYR B 1 104 ? 7.48 32.344 3.76 1 66.5 104 TYR B N 1
ATOM 1710 C CA . TYR B 1 104 ? 7.055 33.656 3.232 1 66.5 104 TYR B CA 1
ATOM 1711 C C . TYR B 1 104 ? 6.43 34.5 4.328 1 66.5 104 TYR B C 1
ATOM 1713 O O . TYR B 1 104 ? 6.453 35.75 4.25 1 66.5 104 TYR B O 1
ATOM 1721 N N . HIS B 1 105 ? 5.68 33.969 5.355 1 59.75 105 HIS B N 1
ATOM 1722 C CA . HIS B 1 105 ? 4.965 34.75 6.363 1 59.75 105 HIS B CA 1
ATOM 1723 C C . HIS B 1 105 ? 5.855 35.031 7.566 1 59.75 105 HIS B C 1
ATOM 1725 O O . HIS B 1 105 ? 5.5 35.844 8.43 1 59.75 105 HIS B O 1
ATOM 1731 N N . VAL B 1 106 ? 6.855 34.219 7.949 1 57 106 VAL B N 1
ATOM 1732 C CA . VAL B 1 106 ? 7.781 34.594 9.023 1 57 106 VAL B CA 1
ATOM 1733 C C . VAL B 1 106 ? 8.617 35.781 8.609 1 57 106 VAL B C 1
ATOM 1735 O O . VAL B 1 106 ? 9.328 35.75 7.605 1 57 106 VAL B O 1
ATOM 1738 N N . PRO B 1 107 ? 8.188 37 9.156 1 53.5 107 PRO B N 1
ATOM 1739 C CA . PRO B 1 107 ? 8.961 38.188 8.883 1 53.5 107 PRO B CA 1
ATOM 1740 C C . PRO B 1 107 ? 10.453 38 9.133 1 53.5 107 PRO B C 1
ATOM 1742 O O . PRO B 1 107 ? 10.844 37.344 10.086 1 53.5 107 PRO B O 1
ATOM 1745 N N . HIS B 1 108 ? 11.297 37.719 8.133 1 46.88 108 HIS B N 1
ATOM 1746 C CA . HIS B 1 108 ? 12.727 37.875 8.383 1 46.88 108 HIS B CA 1
ATOM 1747 C C . HIS B 1 108 ? 12.984 39.125 9.242 1 46.88 108 HIS B C 1
ATOM 1749 O O . HIS B 1 108 ? 12.555 40.219 8.906 1 46.88 108 HIS B O 1
ATOM 1755 N N . SER B 1 109 ? 12.781 39.062 10.578 1 41.81 109 SER B N 1
ATOM 1756 C CA . SER B 1 109 ? 13.258 40.188 11.398 1 41.81 109 SER B CA 1
ATOM 1757 C C . SER B 1 109 ? 14.617 40.688 10.922 1 41.81 109 SER B C 1
ATOM 1759 O O . SER B 1 109 ? 15.578 39.906 10.852 1 41.81 109 SER B O 1
ATOM 1761 N N . ASP B 1 110 ? 14.734 41.594 9.984 1 39.06 110 ASP B N 1
ATOM 1762 C CA . ASP B 1 110 ? 15.914 42.438 9.906 1 39.06 110 ASP B CA 1
ATOM 1763 C C . ASP B 1 110 ? 16.344 42.906 11.297 1 39.06 110 ASP B C 1
ATOM 1765 O O . ASP B 1 110 ? 15.578 43.531 12.023 1 39.06 110 ASP B O 1
ATOM 1769 N N . ILE B 1 111 ? 17.094 42.031 12.078 1 28.42 111 ILE B N 1
ATOM 1770 C CA . ILE B 1 111 ? 18.062 42.781 12.867 1 28.42 111 ILE B CA 1
ATOM 1771 C C . ILE B 1 111 ? 19.031 43.531 11.938 1 28.42 111 ILE B C 1
ATOM 1773 O O . ILE B 1 111 ? 19.547 42.938 10.977 1 28.42 111 ILE B O 1
#

Foldseek 3Di:
DVVVVVVVVVVVVVVVVVVLVVLLVLLCVLLVLLVVLVVVLCVCCVVCVPPCVVPPPCVQVPCPVSVVSNVSSVVSNVVSVVSVVVSVVVVVVVVVVVVVVCVVPPPPPPD/DVVVVVVVVVVVVVVVVVVLVVLLVLLVVLLVLLVVLVVVLCVCCVVCVPPCVVPVPCVCVPCHVSVVSNVSSVVSNVVSVVSVVVSVVVVVVVVVVVVVVCVVPPPPPPD

Secondary structure (DSSP, 8-state):
-HHHHHHHHHHHHHHHHHHHHHHHHHHHHHHHHHHHHHHHHHHHHHHHTT-HHHHH-GGG-SS-HHHHHHHHHHHHHHHHHHHHHHHHHHHHHHHHHHHHHHHHHS-----/-HHHHHHHHHHHHHHHHHHHHHHHHHHHHHHHHHHHHHHHHHHHHHHHTT-HHHHH-GGGSSS-HHHHHHHHHHHHHHHHHHHHHHHHHHHHHHHHHHHHHHHHHS-----

Nearest PDB structures (foldseek):
  6h2f-assembly1_I  TM=6.120E-01  e=2.724E+00  Aeromonas hydrophila subsp. hydrophila AL09-71
  6grj-assembly1_B  TM=6.510E-01  e=4.134E+00  Aeromonas hydrophila
  6grj-assembly1_B  TM=6.511E-01  e=4.725E+00  Aeromonas hydrophila
  6h2f-assembly1_I  TM=6.129E-01  e=5.014E+00  Aeromonas hydrophila subsp. hydrophila AL09-71